Protein AF-A0A7Y4QKA3-F1 (afdb_monomer)

Structure (mmCIF, N/CA/C/O backbone):
data_AF-A0A7Y4QKA3-F1
#
_entry.id   AF-A0A7Y4QKA3-F1
#
loop_
_atom_site.group_PDB
_atom_site.id
_atom_site.type_symbol
_atom_site.label_atom_id
_atom_site.label_alt_id
_atom_site.label_comp_id
_atom_site.label_asym_id
_atom_site.label_entity_id
_atom_site.label_seq_id
_atom_site.pdbx_PDB_ins_code
_atom_site.Cartn_x
_atom_site.Cartn_y
_atom_site.Cartn_z
_atom_site.occupancy
_atom_site.B_iso_or_equiv
_atom_site.auth_seq_id
_atom_site.auth_comp_id
_atom_site.auth_asym_id
_atom_site.auth_atom_id
_atom_site.pdbx_PDB_model_num
ATOM 1 N N . MET A 1 1 ? -19.825 74.086 14.267 1.00 43.44 1 MET A N 1
ATOM 2 C CA . MET A 1 1 ? -21.147 74.578 13.825 1.00 43.44 1 MET A CA 1
ATOM 3 C C . MET A 1 1 ? -21.193 74.427 12.310 1.00 43.44 1 MET A C 1
ATOM 5 O O . MET A 1 1 ? -20.491 75.180 11.673 1.00 43.44 1 MET A O 1
ATOM 9 N N . PHE A 1 2 ? -21.855 73.398 11.765 1.00 39.19 2 PHE A N 1
ATOM 10 C CA . PHE A 1 2 ? -22.399 73.324 10.389 1.00 39.19 2 PHE A CA 1
ATOM 11 C C . PHE A 1 2 ? -23.083 71.954 10.224 1.00 39.19 2 PHE A C 1
ATOM 13 O O . PHE A 1 2 ? -22.455 70.952 9.898 1.00 39.19 2 PHE A O 1
ATOM 20 N N . LYS A 1 3 ? -24.386 71.901 10.534 1.00 41.28 3 LYS A N 1
ATOM 21 C CA . LYS A 1 3 ? -25.275 70.803 10.133 1.00 41.28 3 LYS A CA 1
ATOM 22 C C . LYS A 1 3 ? -25.775 71.138 8.730 1.00 41.28 3 LYS A C 1
ATOM 24 O O . LYS A 1 3 ? -26.587 72.051 8.593 1.00 41.28 3 LYS A O 1
ATOM 29 N N . LEU A 1 4 ? -25.306 70.431 7.702 1.00 45.41 4 LEU A N 1
ATOM 30 C CA . LEU A 1 4 ? -25.959 70.475 6.394 1.00 45.41 4 LEU A CA 1
ATOM 31 C C . LEU A 1 4 ? -27.185 69.557 6.425 1.00 45.41 4 LEU A C 1
ATOM 33 O O . LEU A 1 4 ? -27.084 68.334 6.395 1.00 45.41 4 LEU A O 1
ATOM 37 N N . ASN A 1 5 ? -28.346 70.197 6.524 1.00 49.53 5 ASN A N 1
ATOM 38 C CA . ASN A 1 5 ? -29.665 69.609 6.361 1.00 49.53 5 ASN A CA 1
ATOM 39 C C . ASN A 1 5 ? -29.941 69.472 4.853 1.00 49.53 5 ASN A C 1
ATOM 41 O O . ASN A 1 5 ? -30.344 70.437 4.208 1.00 49.53 5 ASN A O 1
ATOM 45 N N . ILE A 1 6 ? -29.713 68.289 4.279 1.00 50.28 6 ILE A N 1
ATOM 46 C CA . ILE A 1 6 ? -30.193 67.942 2.933 1.00 50.28 6 ILE A CA 1
ATOM 47 C C . ILE A 1 6 ? -31.091 66.714 3.063 1.00 50.28 6 ILE A C 1
ATOM 49 O O . ILE A 1 6 ? -30.698 65.586 2.790 1.00 50.28 6 ILE A O 1
ATOM 53 N N . LEU A 1 7 ? -32.325 66.946 3.499 1.00 52.88 7 LEU A N 1
ATOM 54 C CA . LEU A 1 7 ? -33.438 66.037 3.257 1.00 52.88 7 LEU A CA 1
ATOM 55 C C . LEU A 1 7 ? -34.627 66.884 2.823 1.00 52.88 7 LEU A C 1
ATOM 57 O O . LEU A 1 7 ? -35.404 67.377 3.633 1.00 52.88 7 LEU A O 1
ATOM 61 N N . SER A 1 8 ? -34.745 67.093 1.518 1.00 54.28 8 SER A N 1
ATOM 62 C CA . SER A 1 8 ? -35.955 67.646 0.928 1.00 54.28 8 SER A CA 1
ATOM 63 C C . SER A 1 8 ? -36.065 67.205 -0.526 1.00 54.28 8 SER A C 1
ATOM 65 O O . SER A 1 8 ? -35.255 67.592 -1.362 1.00 54.28 8 SER A O 1
ATOM 67 N N . ARG A 1 9 ? -37.163 66.487 -0.790 1.00 52.47 9 ARG A N 1
ATOM 68 C CA . ARG A 1 9 ? -37.833 66.293 -2.085 1.00 52.47 9 ARG A CA 1
ATOM 69 C C . ARG A 1 9 ? -37.206 65.301 -3.063 1.00 52.47 9 ARG A C 1
ATOM 71 O O . ARG A 1 9 ? -36.418 65.669 -3.921 1.00 52.47 9 ARG A O 1
ATOM 78 N N . CYS A 1 10 ? -37.772 64.094 -3.066 1.00 45.38 10 CYS A N 1
ATOM 79 C CA . CYS A 1 10 ? -38.361 63.511 -4.278 1.00 45.38 10 CYS A CA 1
ATOM 80 C C . CYS A 1 10 ? -39.268 62.319 -3.924 1.00 45.38 10 CYS A C 1
ATOM 82 O O . CYS A 1 10 ? -38.903 61.168 -4.118 1.00 45.38 10 CYS A O 1
ATOM 84 N N . ASN A 1 11 ? -40.488 62.589 -3.446 1.00 50.09 11 ASN A N 1
ATOM 85 C CA . ASN A 1 11 ? -41.573 61.602 -3.496 1.00 50.09 11 ASN A CA 1
ATOM 86 C C . ASN A 1 11 ? -42.270 61.718 -4.862 1.00 50.09 11 ASN A C 1
ATOM 88 O O . ASN A 1 11 ? -43.374 62.245 -4.974 1.00 50.09 11 ASN A O 1
ATOM 92 N N . ARG A 1 12 ? -41.604 61.264 -5.932 1.00 61.56 12 ARG A N 1
ATOM 93 C CA . ARG A 1 12 ? -42.313 60.888 -7.163 1.00 61.56 12 ARG A CA 1
ATOM 94 C C . ARG A 1 12 ? -42.823 59.475 -6.946 1.00 61.56 12 ARG A C 1
ATOM 96 O O . ARG A 1 12 ? -42.036 58.534 -6.923 1.00 61.56 12 ARG A O 1
ATOM 103 N N . VAL A 1 13 ? -44.133 59.347 -6.754 1.00 63.34 13 VAL A N 1
ATOM 104 C CA . VAL A 1 13 ? -44.826 58.059 -6.702 1.00 63.34 13 VAL A CA 1
ATOM 105 C C . VAL A 1 13 ? -44.578 57.361 -8.038 1.00 63.34 13 VAL A C 1
ATOM 107 O O . VAL A 1 13 ? -45.213 57.677 -9.042 1.00 63.34 13 VAL A O 1
ATOM 110 N N . MET A 1 14 ? -43.592 56.463 -8.076 1.00 56.66 14 MET A N 1
ATOM 111 C CA . MET A 1 14 ? -43.359 55.624 -9.243 1.00 56.66 14 MET A CA 1
ATOM 112 C C . MET A 1 14 ? -44.634 54.818 -9.512 1.00 56.66 14 MET A C 1
ATOM 114 O O . MET A 1 14 ? -45.209 54.246 -8.579 1.00 56.66 14 MET A O 1
ATOM 118 N N . PRO A 1 15 ? -45.105 54.758 -10.764 1.00 69.94 15 PRO A N 1
ATOM 119 C CA . PRO A 1 15 ? -46.305 54.009 -11.080 1.00 69.94 15 PRO A CA 1
ATOM 120 C C . PRO A 1 15 ? -46.055 52.522 -10.774 1.00 69.94 15 PRO A C 1
ATOM 122 O O . PRO A 1 15 ? -45.004 51.974 -11.102 1.00 69.94 15 PRO A O 1
ATOM 125 N N . LYS A 1 16 ? -47.011 51.872 -10.093 1.00 72.31 16 LYS A N 1
ATOM 126 C CA . LYS A 1 16 ? -46.839 50.550 -9.447 1.00 72.31 16 LYS A CA 1
ATOM 127 C C . LYS A 1 16 ? -46.308 49.449 -10.380 1.00 72.31 16 LYS A C 1
ATOM 129 O O . LYS A 1 16 ? -45.651 48.523 -9.913 1.00 72.31 16 LYS A O 1
ATOM 134 N N . TRP A 1 17 ? -46.562 49.549 -11.684 1.00 72.75 17 TRP A N 1
ATOM 135 C CA . TRP A 1 17 ? -46.039 48.618 -12.689 1.00 72.75 17 TRP A CA 1
ATOM 136 C C . TRP A 1 17 ? -44.517 48.737 -12.878 1.00 72.75 17 TRP A C 1
ATOM 138 O O . TRP A 1 17 ? -43.845 47.712 -12.943 1.00 72.75 17 TRP A O 1
ATOM 148 N N . LEU A 1 18 ? -43.960 49.954 -12.837 1.00 73.44 18 LEU A N 1
ATOM 149 C CA . LEU A 1 18 ? -42.517 50.204 -12.946 1.00 73.44 18 LEU A CA 1
ATOM 150 C C . LEU A 1 18 ? -41.753 49.690 -11.713 1.00 73.44 18 LEU A C 1
ATOM 152 O O . LEU A 1 18 ? -40.616 49.246 -11.810 1.00 73.44 18 LEU A O 1
ATOM 156 N N . SER A 1 19 ? -42.388 49.712 -10.537 1.00 77.12 19 SER A N 1
ATOM 157 C CA . SER A 1 19 ? -41.814 49.133 -9.314 1.00 77.12 19 SER A CA 1
ATOM 158 C C . SER A 1 19 ? -41.724 47.603 -9.391 1.00 77.12 19 SER A C 1
ATOM 160 O O . SER A 1 19 ? -40.732 47.026 -8.949 1.00 77.12 19 SER A O 1
ATOM 162 N N . ARG A 1 20 ? -42.715 46.943 -10.004 1.00 86.00 20 ARG A N 1
ATOM 163 C CA . ARG A 1 20 ? -42.727 45.481 -10.170 1.00 86.00 20 ARG A CA 1
ATOM 164 C C . ARG A 1 20 ? -41.680 45.000 -11.170 1.00 86.00 20 ARG A C 1
ATOM 166 O O . ARG A 1 20 ? -41.022 43.999 -10.906 1.00 86.00 20 ARG A O 1
ATOM 173 N N . THR A 1 21 ? -41.490 45.714 -12.278 1.00 87.38 21 THR A N 1
ATOM 174 C CA . THR A 1 21 ? -40.469 45.358 -13.277 1.00 87.38 21 THR A CA 1
ATOM 175 C C . THR A 1 21 ? -39.056 45.543 -12.734 1.00 87.38 21 THR A C 1
ATOM 177 O O . THR A 1 21 ? -38.219 44.665 -12.924 1.00 87.38 21 THR A O 1
ATOM 180 N N . VAL A 1 22 ? -38.796 46.633 -12.001 1.00 88.31 22 VAL A N 1
ATOM 181 C CA . VAL A 1 22 ? -37.496 46.872 -11.353 1.00 88.31 22 VAL A CA 1
ATOM 182 C C . VAL A 1 22 ? -37.209 45.814 -10.288 1.00 88.31 22 VAL A C 1
ATOM 184 O O . VAL A 1 22 ? -36.099 45.290 -10.243 1.00 88.31 22 VAL A O 1
ATOM 187 N N . LEU A 1 23 ? -38.205 45.444 -9.475 1.00 90.00 23 LEU A N 1
ATOM 188 C CA . LEU A 1 23 ? -38.048 44.382 -8.480 1.00 90.00 23 LEU A CA 1
ATOM 189 C C . LEU A 1 23 ? -37.750 43.028 -9.139 1.00 90.00 23 LEU A C 1
ATOM 191 O O . LEU A 1 23 ? -36.850 42.322 -8.696 1.00 90.00 23 LEU A O 1
ATOM 195 N N . PHE A 1 24 ? -38.458 42.682 -10.216 1.00 93.81 24 PHE A N 1
ATOM 196 C CA . PHE A 1 24 ? -38.222 41.435 -10.945 1.00 93.81 24 PHE A CA 1
ATOM 197 C C . PHE A 1 24 ? -36.812 41.387 -11.552 1.00 93.81 24 PHE A C 1
ATOM 199 O O . PHE A 1 24 ? -36.103 40.398 -11.384 1.00 93.81 24 PHE A O 1
ATOM 206 N N . LEU A 1 25 ? -36.364 42.474 -12.189 1.00 94.94 25 LEU A N 1
ATOM 207 C CA . LEU A 1 25 ? -34.997 42.601 -12.709 1.00 94.94 25 LEU A CA 1
ATOM 208 C C . LEU A 1 25 ? -33.945 42.486 -11.604 1.00 94.94 25 LEU A C 1
ATOM 210 O O . LEU A 1 25 ? -32.968 41.760 -11.777 1.00 94.94 25 LEU A O 1
ATOM 214 N N . ALA A 1 26 ? -34.159 43.146 -10.463 1.00 93.88 26 ALA A N 1
ATOM 215 C CA . ALA A 1 26 ? -33.253 43.074 -9.323 1.00 93.88 26 ALA A CA 1
ATOM 216 C C . ALA A 1 26 ? -33.155 41.645 -8.771 1.00 93.88 26 ALA A C 1
ATOM 218 O O . ALA A 1 26 ? -32.050 41.149 -8.579 1.00 93.88 26 ALA A O 1
ATOM 219 N N . VAL A 1 27 ? -34.286 40.952 -8.589 1.00 94.56 27 VAL A N 1
ATOM 220 C CA . VAL A 1 27 ? -34.310 39.551 -8.137 1.00 94.56 27 VAL A CA 1
ATOM 221 C C . VAL A 1 27 ? -33.622 38.636 -9.149 1.00 94.56 27 VAL A C 1
ATOM 223 O O . VAL A 1 27 ? -32.825 37.791 -8.759 1.00 94.56 27 VAL A O 1
ATOM 226 N N . THR A 1 28 ? -33.864 38.831 -10.446 1.00 94.62 28 THR A N 1
ATOM 227 C CA . THR A 1 28 ? -33.253 38.007 -11.501 1.00 94.62 28 THR A CA 1
ATOM 228 C C . THR A 1 28 ? -31.737 38.204 -11.545 1.00 94.62 28 THR A C 1
ATOM 230 O O . THR A 1 28 ? -30.992 37.230 -11.596 1.00 94.62 28 THR A O 1
ATOM 233 N N . LEU A 1 29 ? -31.259 39.449 -11.446 1.00 95.19 29 LEU A N 1
ATOM 234 C CA . LEU A 1 29 ? -29.830 39.757 -11.345 1.00 95.19 29 LEU A CA 1
ATOM 235 C C . LEU A 1 29 ? -29.203 39.152 -10.090 1.00 95.19 29 LEU A C 1
ATOM 237 O O . LEU A 1 29 ? -28.107 38.605 -10.165 1.00 95.19 29 LEU A O 1
ATOM 241 N N . LEU A 1 30 ? -29.900 39.210 -8.955 1.00 92.25 30 LEU A N 1
ATOM 242 C CA . LEU A 1 30 ? -29.426 38.650 -7.691 1.00 92.25 30 LEU A CA 1
ATOM 243 C C . LEU A 1 30 ? -29.368 37.117 -7.754 1.00 92.25 30 LEU A C 1
ATOM 245 O O . LEU A 1 30 ? -28.399 36.531 -7.281 1.00 92.25 30 LEU A O 1
ATOM 249 N N . LEU A 1 31 ? -30.330 36.470 -8.419 1.00 90.25 31 LEU A N 1
ATOM 250 C CA . LEU A 1 31 ? -30.320 35.029 -8.682 1.00 90.25 31 LEU A CA 1
ATOM 251 C C . LEU A 1 31 ? -29.210 34.621 -9.656 1.00 90.25 31 LEU A C 1
ATOM 253 O O . LEU A 1 31 ? -28.537 33.629 -9.404 1.00 90.25 31 LEU A O 1
ATOM 257 N N . VAL A 1 32 ? -28.962 35.380 -10.728 1.00 88.50 32 VAL A N 1
ATOM 258 C CA . VAL A 1 32 ? -27.840 35.124 -11.652 1.00 88.50 32 VAL A CA 1
ATOM 259 C C . VAL A 1 32 ? -26.501 35.329 -10.946 1.00 88.50 32 VAL A C 1
ATOM 261 O O . VAL A 1 32 ? -25.581 34.530 -11.117 1.00 88.50 32 VAL A O 1
ATOM 264 N N . PHE A 1 33 ? -26.391 36.366 -10.116 1.00 86.19 33 PHE A N 1
ATOM 265 C CA . PHE A 1 33 ? -25.207 36.620 -9.305 1.00 86.19 33 PHE A CA 1
ATOM 266 C C . PHE A 1 33 ? -24.980 35.489 -8.294 1.00 86.19 33 PHE A C 1
ATOM 268 O O . PHE A 1 33 ? -23.876 34.954 -8.224 1.00 86.19 33 PHE A O 1
ATOM 275 N N . ALA A 1 34 ? -26.025 35.046 -7.588 1.00 83.12 34 ALA A N 1
ATOM 276 C CA . ALA A 1 34 ? -25.963 33.899 -6.688 1.00 83.12 34 ALA A CA 1
ATOM 277 C C . ALA A 1 34 ? -25.620 32.601 -7.439 1.00 83.12 34 ALA A C 1
ATOM 279 O O . ALA A 1 34 ? -24.740 31.864 -7.015 1.00 83.12 34 ALA A O 1
ATOM 280 N N . TYR A 1 35 ? -26.216 32.343 -8.601 1.00 82.25 35 TYR A N 1
ATOM 281 C CA . TYR A 1 35 ? -25.885 31.189 -9.442 1.00 82.25 35 TYR A CA 1
ATOM 282 C C . TYR A 1 35 ? -24.415 31.205 -9.890 1.00 82.25 35 TYR A C 1
ATOM 284 O O . TYR A 1 35 ? -23.757 30.171 -9.901 1.00 82.25 35 TYR A O 1
ATOM 292 N N . ARG A 1 36 ? -23.870 32.378 -10.233 1.00 80.19 36 ARG A N 1
ATOM 293 C CA . ARG A 1 36 ? -22.482 32.537 -10.698 1.00 80.19 36 ARG A CA 1
ATOM 294 C C . ARG A 1 36 ? -21.449 32.426 -9.570 1.00 80.19 36 ARG A C 1
ATOM 296 O O . ARG A 1 36 ? -20.347 31.956 -9.840 1.00 80.19 36 ARG A O 1
ATOM 303 N N . TRP A 1 37 ? -21.778 32.897 -8.364 1.00 73.94 37 TRP A N 1
ATOM 304 C CA . TRP A 1 37 ? -20.822 33.065 -7.259 1.00 73.94 37 TRP A CA 1
ATOM 305 C C . TRP A 1 37 ? -21.038 32.127 -6.068 1.00 73.94 37 TRP A C 1
ATOM 307 O O . TRP A 1 37 ? -20.080 31.828 -5.362 1.00 73.94 37 TRP A O 1
ATOM 317 N N . VAL A 1 38 ? -22.271 31.677 -5.822 1.00 69.62 38 VAL A N 1
ATOM 318 C CA . VAL A 1 38 ? -22.624 30.800 -4.691 1.00 69.62 38 VAL A CA 1
ATOM 319 C C . VAL A 1 38 ? -22.605 29.336 -5.101 1.00 69.62 38 VAL A C 1
ATOM 321 O O . VAL A 1 38 ? -22.204 28.507 -4.287 1.00 69.62 38 VAL A O 1
ATOM 324 N N . LEU A 1 39 ? -22.984 28.993 -6.341 1.00 59.62 39 LEU A N 1
ATOM 325 C CA . LEU A 1 39 ? -22.765 27.630 -6.816 1.00 59.62 39 LEU A CA 1
ATOM 326 C C . LEU A 1 39 ? -21.268 27.441 -7.056 1.00 59.62 39 LEU A C 1
ATOM 328 O O . LEU A 1 39 ? -20.705 28.098 -7.939 1.00 59.62 39 LEU A O 1
ATOM 332 N N . PRO A 1 40 ? -20.609 26.540 -6.310 1.00 55.59 40 PRO A N 1
ATOM 333 C CA . PRO A 1 40 ? -19.237 26.199 -6.582 1.00 55.59 40 PRO A CA 1
ATOM 334 C C . PRO A 1 40 ? -19.220 25.413 -7.894 1.00 55.59 40 PRO A C 1
ATOM 336 O O . PRO A 1 40 ? -19.314 24.189 -7.916 1.00 55.59 40 PRO A O 1
ATOM 339 N N . LEU A 1 41 ? -19.077 26.114 -9.017 1.00 56.09 41 LEU A N 1
ATOM 340 C CA . LEU A 1 41 ? -18.609 25.517 -10.261 1.00 56.09 41 LEU A CA 1
ATOM 341 C C . LEU A 1 41 ? -17.107 25.243 -10.102 1.00 56.09 41 LEU A C 1
ATOM 343 O O . LEU A 1 41 ? -16.292 25.772 -10.856 1.00 56.09 41 LEU A O 1
ATOM 347 N N . TYR A 1 42 ? -16.724 24.436 -9.106 1.00 54.62 42 TYR A N 1
ATOM 348 C CA . TYR A 1 42 ? -15.411 23.803 -9.064 1.00 54.62 42 TYR A CA 1
ATOM 349 C C . TYR A 1 42 ? -15.372 22.802 -10.217 1.00 54.62 42 TYR A C 1
ATOM 351 O O . TYR A 1 42 ? -15.503 21.595 -10.036 1.00 54.62 42 TYR A O 1
ATOM 359 N N . ARG A 1 43 ? -15.224 23.305 -11.445 1.00 56.81 43 ARG A N 1
ATOM 360 C CA . ARG A 1 43 ? -14.719 22.483 -12.532 1.00 56.81 43 ARG A CA 1
ATOM 361 C C . ARG A 1 43 ? -13.263 22.243 -12.192 1.00 56.81 43 ARG A C 1
ATOM 363 O O . ARG A 1 43 ? -12.415 23.103 -12.421 1.00 56.81 43 ARG A O 1
ATOM 370 N N . VAL A 1 44 ? -13.007 21.097 -11.575 1.00 59.66 44 VAL A N 1
ATOM 371 C CA . VAL A 1 44 ? -11.671 20.527 -11.486 1.00 59.66 44 VAL A CA 1
ATOM 372 C C . VAL A 1 44 ? -11.163 20.475 -12.925 1.00 59.66 44 VAL A C 1
ATOM 374 O O . VAL A 1 44 ? -11.749 19.810 -13.778 1.00 59.66 44 VAL A O 1
ATOM 377 N N . GLY A 1 45 ? -10.188 21.325 -13.244 1.00 62.72 45 GLY A N 1
ATOM 378 C CA . GLY A 1 45 ? -9.654 21.411 -14.593 1.00 62.72 45 GLY A CA 1
ATOM 379 C C . GLY A 1 45 ? -8.922 20.115 -14.893 1.00 62.72 45 GLY A C 1
ATOM 380 O O . GLY A 1 45 ? -7.768 19.984 -14.488 1.00 62.72 45 GLY A O 1
ATOM 381 N N . VAL A 1 46 ? -9.595 19.190 -15.580 1.00 65.88 46 VAL A N 1
ATOM 382 C CA . VAL A 1 46 ? -9.008 17.927 -16.028 1.00 65.88 46 VAL A CA 1
ATOM 383 C C . VAL A 1 46 ? -7.936 18.273 -17.053 1.00 65.88 46 VAL A C 1
ATOM 385 O O . VAL A 1 46 ? -8.223 18.654 -18.186 1.00 65.88 46 VAL A O 1
ATOM 388 N N . ARG A 1 47 ? -6.680 18.229 -16.616 1.00 82.00 47 ARG A N 1
ATOM 389 C CA . ARG A 1 47 ? -5.509 18.348 -17.485 1.00 82.00 47 ARG A CA 1
ATOM 390 C C . ARG A 1 47 ? -4.913 16.960 -17.598 1.00 82.00 47 ARG A C 1
ATOM 392 O O . ARG A 1 47 ? -4.576 16.378 -16.573 1.00 82.00 47 ARG A O 1
ATO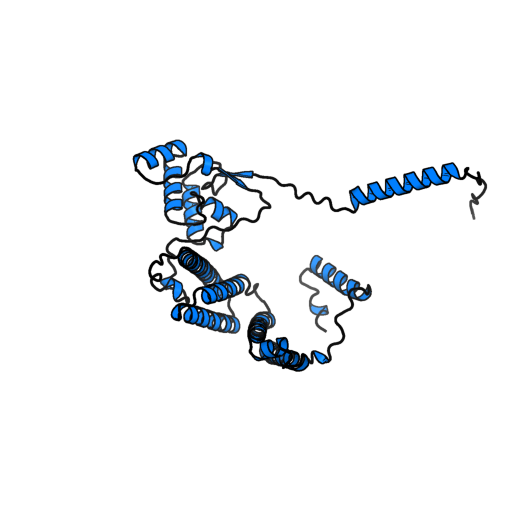M 399 N N . SER A 1 48 ? -4.791 16.438 -18.807 1.00 85.69 48 SER A N 1
ATOM 400 C CA . SER A 1 48 ? -4.041 15.217 -19.089 1.00 85.69 48 SER A CA 1
ATOM 401 C C . SER A 1 48 ? -2.639 15.586 -19.560 1.00 85.69 48 SER A C 1
ATOM 403 O O . SER A 1 48 ? -2.464 16.534 -20.327 1.00 85.69 48 SER A O 1
ATOM 405 N N . GLN A 1 49 ? -1.641 14.843 -19.108 1.00 89.62 49 GLN A N 1
ATOM 406 C CA . GLN A 1 49 ? -0.268 14.943 -19.587 1.00 89.62 49 GLN A CA 1
ATOM 407 C C . GLN A 1 49 ? 0.096 13.625 -20.255 1.00 89.62 49 GLN A C 1
ATOM 409 O O . GLN A 1 49 ? -0.221 12.565 -19.722 1.00 89.62 49 GLN A O 1
ATOM 414 N N . LEU A 1 50 ? 0.723 13.700 -21.429 1.00 92.31 50 LEU A N 1
ATOM 415 C CA . LEU A 1 50 ? 1.330 12.529 -22.047 1.00 92.31 50 LEU A CA 1
ATOM 416 C C . LEU A 1 50 ? 2.622 12.227 -21.287 1.00 92.31 50 LEU A C 1
ATOM 418 O O . LEU A 1 50 ? 3.517 13.072 -21.253 1.00 92.31 50 LEU A O 1
ATOM 422 N N . ILE A 1 51 ? 2.690 11.057 -20.667 1.00 93.12 51 ILE A N 1
ATOM 423 C CA . ILE A 1 51 ? 3.891 10.523 -20.033 1.00 93.12 51 ILE A CA 1
ATOM 424 C C . ILE A 1 51 ? 4.460 9.402 -20.895 1.00 93.12 51 ILE A C 1
ATOM 426 O O . ILE A 1 51 ? 3.717 8.702 -21.583 1.00 93.12 51 ILE A O 1
ATOM 430 N N . MET A 1 52 ? 5.773 9.251 -20.836 1.00 95.44 52 MET A N 1
ATOM 431 C CA . MET A 1 52 ? 6.516 8.145 -21.421 1.00 95.44 52 MET A CA 1
ATOM 432 C C . MET A 1 52 ? 6.831 7.171 -20.282 1.00 95.44 52 MET A C 1
ATOM 434 O O . MET A 1 52 ? 7.372 7.578 -19.251 1.00 95.44 52 MET A O 1
ATOM 438 N N . LEU A 1 53 ? 6.381 5.924 -20.406 1.00 96.69 53 LEU A N 1
ATOM 439 C CA . LEU A 1 53 ? 6.670 4.873 -19.433 1.00 96.69 53 LEU A CA 1
ATOM 440 C C . LEU A 1 53 ? 8.158 4.520 -19.534 1.00 96.69 53 LEU A C 1
ATOM 442 O O . LEU A 1 53 ? 8.734 4.592 -20.615 1.00 96.69 53 LEU A O 1
ATOM 446 N N . GLY A 1 54 ? 8.805 4.212 -18.415 1.00 95.69 54 GLY A N 1
ATOM 447 C CA . GLY A 1 54 ? 10.248 3.966 -18.336 1.00 95.69 54 GLY A CA 1
ATOM 448 C C . GLY A 1 54 ? 11.132 5.216 -18.372 1.00 95.69 54 GLY A C 1
ATOM 449 O O . GLY A 1 54 ? 12.302 5.103 -18.038 1.00 95.69 54 GLY A O 1
ATOM 450 N N . ASP A 1 55 ? 10.591 6.390 -18.717 1.00 96.62 55 ASP A N 1
ATOM 451 C CA . ASP A 1 55 ? 11.284 7.685 -18.625 1.00 96.62 55 ASP A CA 1
ATOM 452 C C . ASP A 1 55 ? 11.054 8.280 -17.224 1.00 96.62 55 ASP A C 1
ATOM 454 O O . ASP A 1 55 ? 10.035 8.931 -16.928 1.00 96.62 55 ASP A O 1
ATOM 458 N N . PHE A 1 56 ? 11.980 8.008 -16.308 1.00 95.50 56 PHE A N 1
ATOM 459 C CA . PHE A 1 56 ? 11.860 8.394 -14.904 1.00 95.50 56 PHE A CA 1
ATOM 460 C C . PHE A 1 56 ? 12.299 9.841 -14.669 1.00 95.50 56 PHE A C 1
ATOM 462 O O . PHE A 1 56 ? 11.707 10.521 -13.822 1.00 95.50 56 PHE A O 1
ATOM 469 N N . ASN A 1 57 ? 13.284 10.340 -15.422 1.00 94.69 57 ASN A N 1
ATOM 470 C CA . ASN A 1 57 ? 13.808 11.705 -15.285 1.00 94.69 57 ASN A CA 1
ATOM 471 C C . ASN A 1 57 ? 13.011 12.754 -16.106 1.00 94.69 57 ASN A C 1
ATOM 473 O O . ASN A 1 57 ? 13.177 13.956 -15.892 1.00 94.69 57 ASN A O 1
ATOM 477 N N . SER A 1 58 ? 12.066 12.308 -16.942 1.00 93.31 58 SER A N 1
ATOM 478 C CA . SER A 1 58 ? 11.214 13.108 -17.834 1.00 93.31 58 SER A CA 1
ATOM 479 C C . SER A 1 58 ? 11.975 13.865 -18.931 1.00 93.31 58 SER A C 1
ATOM 481 O O . SER A 1 58 ? 11.551 14.956 -19.339 1.00 93.31 58 SER A O 1
ATOM 483 N N . ASP A 1 59 ? 13.094 13.314 -19.405 1.00 95.94 59 ASP A N 1
ATOM 484 C CA . ASP A 1 59 ? 13.913 13.888 -20.479 1.00 95.94 59 ASP A CA 1
ATOM 485 C C . ASP A 1 59 ? 13.500 13.435 -21.894 1.00 95.94 59 ASP A C 1
ATOM 487 O O . ASP A 1 59 ? 14.022 13.956 -22.890 1.00 95.94 59 ASP A O 1
ATOM 491 N N . LYS A 1 60 ? 12.476 12.570 -21.981 1.00 94.62 60 LYS A N 1
ATOM 492 C CA . LYS A 1 60 ? 11.895 12.000 -23.207 1.00 94.62 60 LYS A CA 1
ATOM 493 C C . LYS A 1 60 ? 12.826 11.038 -23.934 1.00 94.62 60 LYS A C 1
ATOM 495 O O . LYS A 1 60 ? 12.767 10.940 -25.166 1.00 94.62 60 LYS A O 1
ATOM 500 N N . ARG A 1 61 ? 13.705 10.364 -23.205 1.00 95.75 61 ARG A N 1
ATOM 501 C CA . ARG A 1 61 ? 14.591 9.321 -23.713 1.00 95.75 61 ARG A CA 1
ATOM 502 C C . ARG A 1 61 ? 14.505 8.117 -22.783 1.00 95.75 61 ARG A C 1
ATOM 504 O O . ARG A 1 61 ? 13.961 8.206 -21.693 1.00 95.75 61 ARG A O 1
ATOM 511 N N . TRP A 1 62 ? 14.973 6.980 -23.282 1.00 97.44 62 TRP A N 1
ATOM 512 C CA . TRP A 1 62 ? 15.291 5.832 -22.445 1.00 97.44 62 TRP A CA 1
ATOM 513 C C . TRP A 1 62 ? 16.797 5.694 -22.450 1.00 97.44 62 TRP A C 1
ATOM 515 O O . TRP A 1 62 ? 17.386 5.418 -23.498 1.00 97.44 62 TRP A O 1
ATOM 525 N N . ASP A 1 63 ? 17.425 5.922 -21.305 1.00 96.81 63 ASP A N 1
ATOM 526 C CA . ASP A 1 63 ? 18.875 5.860 -21.212 1.00 96.81 63 ASP A CA 1
ATOM 527 C C . ASP A 1 63 ? 19.385 5.182 -19.930 1.00 96.81 63 ASP A C 1
ATOM 529 O O . ASP A 1 63 ? 18.657 4.569 -19.144 1.00 96.81 63 ASP A O 1
ATOM 533 N N . GLN A 1 64 ? 20.703 5.235 -19.736 1.00 97.00 64 GLN A N 1
ATOM 534 C CA . GLN A 1 64 ? 21.340 4.640 -18.568 1.00 97.00 64 GLN A CA 1
ATOM 535 C C . GLN A 1 64 ? 20.838 5.254 -17.250 1.00 97.00 64 GLN A C 1
ATOM 537 O O . GLN A 1 64 ? 20.831 4.564 -16.230 1.00 97.00 64 GLN A O 1
ATOM 542 N N . GLN A 1 65 ? 20.441 6.528 -17.240 1.00 97.12 65 GLN A N 1
ATOM 543 C CA . GLN A 1 65 ? 19.916 7.181 -16.048 1.00 97.12 65 GLN A CA 1
ATOM 544 C C . GLN A 1 65 ? 18.572 6.571 -15.643 1.00 97.12 65 GLN A C 1
ATOM 546 O O . GLN A 1 65 ? 18.370 6.307 -14.456 1.00 97.12 65 GLN A O 1
ATOM 551 N N . ASP A 1 66 ? 17.696 6.274 -16.602 1.00 97.38 66 ASP A N 1
ATOM 552 C CA . ASP A 1 66 ? 16.421 5.600 -16.337 1.00 97.38 66 ASP A CA 1
ATOM 553 C C . ASP A 1 66 ? 16.613 4.201 -15.763 1.00 97.38 66 ASP A C 1
ATOM 555 O O . ASP A 1 66 ? 15.959 3.835 -14.786 1.00 97.38 66 ASP A O 1
ATOM 559 N N . ARG A 1 67 ? 17.576 3.441 -16.297 1.00 96.81 67 ARG A N 1
ATOM 560 C CA . ARG A 1 67 ? 17.958 2.129 -15.755 1.00 96.81 67 ARG A CA 1
ATOM 561 C C . ARG A 1 67 ? 18.354 2.218 -14.279 1.00 96.81 67 ARG A C 1
ATOM 563 O O . ARG A 1 67 ? 17.921 1.402 -13.465 1.00 96.81 67 ARG A O 1
ATOM 570 N N . GLU A 1 68 ? 19.182 3.194 -13.910 1.00 96.69 68 GLU A N 1
ATOM 571 C CA . GLU A 1 68 ? 19.602 3.367 -12.514 1.00 96.69 68 GLU A CA 1
ATOM 572 C C . GLU A 1 68 ? 18.452 3.852 -11.616 1.00 96.69 68 GLU A C 1
ATOM 574 O O . GLU A 1 68 ? 18.335 3.411 -10.468 1.00 96.69 68 GLU A O 1
ATOM 579 N N . LEU A 1 69 ? 17.555 4.698 -12.134 1.00 96.50 69 LEU A N 1
ATOM 580 C CA . LEU A 1 69 ? 16.348 5.120 -11.421 1.00 96.50 69 LEU A CA 1
ATOM 581 C C . LEU A 1 69 ? 15.371 3.957 -11.202 1.00 96.50 69 LEU A C 1
ATOM 583 O O . LEU A 1 69 ? 14.837 3.835 -10.097 1.00 96.50 69 LEU A O 1
ATOM 587 N N . MET A 1 70 ? 15.203 3.072 -12.187 1.00 95.69 70 MET A N 1
ATOM 588 C CA . MET A 1 70 ? 14.419 1.840 -12.065 1.00 95.69 70 MET A CA 1
ATOM 589 C C . MET A 1 70 ? 15.006 0.927 -10.989 1.00 95.69 70 MET A C 1
ATOM 591 O O . MET A 1 70 ? 14.295 0.535 -10.070 1.00 95.69 70 MET A O 1
ATOM 595 N N . LYS A 1 71 ? 16.318 0.658 -11.006 1.00 94.25 71 LYS A N 1
ATOM 596 C CA . LYS A 1 71 ? 16.975 -0.133 -9.946 1.00 94.25 71 LYS A CA 1
ATOM 597 C C . LYS A 1 71 ? 16.751 0.464 -8.556 1.00 94.25 71 LYS A C 1
ATOM 599 O O . LYS A 1 71 ? 16.430 -0.261 -7.615 1.00 94.25 71 LYS A O 1
ATOM 604 N N . ALA A 1 72 ? 16.894 1.784 -8.420 1.00 93.50 72 ALA A N 1
ATOM 605 C CA . ALA A 1 72 ? 16.658 2.474 -7.156 1.00 93.50 72 ALA A CA 1
ATOM 606 C C . ALA A 1 72 ? 15.186 2.399 -6.711 1.00 93.50 72 ALA A C 1
ATOM 608 O O . ALA A 1 72 ? 14.918 2.301 -5.513 1.00 93.50 72 ALA A O 1
ATOM 609 N N . LEU A 1 73 ? 14.240 2.443 -7.656 1.00 94.25 73 LEU A N 1
ATOM 610 C CA . LEU A 1 73 ? 12.816 2.248 -7.396 1.00 94.25 73 LEU A CA 1
ATOM 611 C C . LEU A 1 73 ? 12.538 0.816 -6.937 1.00 94.25 73 LEU A C 1
ATOM 613 O O . LEU A 1 73 ? 11.933 0.646 -5.888 1.00 94.25 73 LEU A O 1
ATOM 617 N N . LEU A 1 74 ? 13.019 -0.201 -7.653 1.00 92.25 74 LEU A N 1
ATOM 618 C CA . LEU A 1 74 ? 12.789 -1.612 -7.318 1.00 92.25 74 LEU A CA 1
ATOM 619 C C . LEU A 1 74 ? 13.413 -2.019 -5.975 1.00 92.25 74 LEU A C 1
ATOM 621 O O . LEU A 1 74 ? 12.900 -2.912 -5.309 1.00 92.25 74 LEU A O 1
ATOM 625 N N . ALA A 1 75 ? 14.487 -1.349 -5.548 1.00 90.38 75 ALA A N 1
ATOM 626 C CA . ALA A 1 75 ? 15.069 -1.553 -4.223 1.00 90.38 75 ALA A CA 1
ATOM 627 C C . ALA A 1 75 ? 14.173 -1.030 -3.083 1.00 90.38 75 ALA A C 1
ATOM 629 O O . ALA A 1 75 ? 14.232 -1.558 -1.977 1.00 90.38 75 ALA A O 1
ATOM 630 N N . ASN A 1 76 ? 13.369 0.012 -3.332 1.00 90.19 76 ASN A N 1
ATOM 631 C CA . ASN A 1 76 ? 12.484 0.639 -2.342 1.00 90.19 76 ASN A CA 1
ATOM 632 C C . ASN A 1 76 ? 11.170 1.127 -2.994 1.00 90.19 76 ASN A C 1
ATOM 634 O O . ASN A 1 76 ? 10.907 2.339 -3.030 1.00 90.19 76 ASN A O 1
ATOM 638 N N . PRO A 1 77 ? 10.319 0.218 -3.507 1.00 91.25 77 PRO A N 1
ATOM 639 C CA . PRO A 1 77 ? 9.197 0.580 -4.380 1.00 91.25 77 PRO A CA 1
ATOM 640 C C . PRO A 1 77 ? 8.175 1.478 -3.676 1.00 91.25 77 PRO A C 1
ATOM 642 O O . PRO A 1 77 ? 7.636 2.413 -4.272 1.00 91.25 77 PRO A O 1
ATOM 645 N N . PHE A 1 78 ? 7.962 1.275 -2.376 1.00 92.25 78 PHE A N 1
ATOM 646 C CA . PHE A 1 78 ? 6.967 2.014 -1.597 1.00 92.25 78 PHE A CA 1
ATOM 647 C C . PHE A 1 78 ? 7.431 3.397 -1.115 1.00 92.25 78 PHE A C 1
ATOM 649 O O . PHE A 1 78 ? 6.600 4.195 -0.693 1.00 92.25 78 PHE A O 1
ATOM 656 N N . GLN A 1 79 ? 8.721 3.737 -1.242 1.00 88.44 79 GLN A N 1
ATOM 657 C CA . GLN A 1 79 ? 9.208 5.098 -0.960 1.00 88.44 79 GLN A CA 1
ATOM 658 C C . GLN A 1 79 ? 8.969 6.070 -2.125 1.00 88.44 79 GLN A C 1
ATOM 660 O O . GLN A 1 79 ? 8.980 7.288 -1.938 1.00 88.44 79 GLN A O 1
ATOM 665 N N . ARG A 1 80 ? 8.771 5.546 -3.340 1.00 90.25 80 ARG A N 1
ATOM 666 C CA . ARG A 1 80 ? 8.469 6.336 -4.540 1.00 90.25 80 ARG A CA 1
ATOM 667 C C . ARG A 1 80 ? 6.971 6.568 -4.681 1.00 90.25 80 ARG A C 1
ATOM 669 O O . ARG A 1 80 ? 6.162 5.857 -4.085 1.00 90.25 80 ARG A O 1
ATOM 676 N N . SER A 1 81 ? 6.581 7.575 -5.462 1.00 90.50 81 SER A N 1
ATOM 677 C CA . SER A 1 81 ? 5.162 7.862 -5.673 1.00 90.50 81 SER A CA 1
ATOM 678 C C . SER A 1 81 ? 4.495 6.754 -6.498 1.00 90.50 81 SER A C 1
ATOM 680 O O . SER A 1 81 ? 5.148 6.088 -7.299 1.00 90.50 81 SER A O 1
ATOM 682 N N . ALA A 1 82 ? 3.176 6.579 -6.365 1.00 91.38 82 ALA A N 1
ATOM 683 C CA . ALA A 1 82 ? 2.435 5.620 -7.195 1.00 91.38 82 ALA A CA 1
ATOM 684 C C . ALA A 1 82 ? 2.584 5.908 -8.702 1.00 91.38 82 ALA A C 1
ATOM 686 O O . ALA A 1 82 ? 2.543 4.990 -9.511 1.00 91.38 82 ALA A O 1
ATOM 687 N N . LYS A 1 83 ? 2.812 7.174 -9.080 1.00 90.56 83 LYS A N 1
ATOM 688 C CA . LYS A 1 83 ? 3.068 7.577 -10.469 1.00 90.56 83 LYS A CA 1
ATOM 689 C C . LYS A 1 83 ? 4.444 7.147 -10.966 1.00 90.56 83 LYS A C 1
ATOM 691 O O . LYS A 1 83 ? 4.565 6.809 -12.135 1.00 90.56 83 LYS A O 1
ATOM 696 N N . ASP A 1 84 ? 5.454 7.144 -10.100 1.00 92.88 84 ASP A N 1
ATOM 697 C CA . ASP A 1 84 ? 6.777 6.626 -10.460 1.00 92.88 84 ASP A CA 1
ATOM 698 C C . ASP A 1 84 ? 6.706 5.111 -10.663 1.00 92.88 84 ASP A C 1
ATOM 700 O O . ASP A 1 84 ? 7.253 4.598 -11.630 1.00 92.88 84 ASP A O 1
ATOM 704 N N . CYS A 1 85 ? 5.961 4.399 -9.812 1.00 94.88 85 CYS A N 1
ATOM 705 C CA . CYS A 1 85 ? 5.709 2.971 -10.012 1.00 94.88 85 CYS A CA 1
ATOM 706 C C . CYS A 1 85 ? 4.860 2.690 -11.253 1.00 94.88 85 CYS A C 1
ATOM 708 O O . CYS A 1 85 ? 5.132 1.728 -11.949 1.00 94.88 85 CYS A O 1
ATOM 710 N N . LEU A 1 86 ? 3.895 3.549 -11.593 1.00 94.19 86 LEU A N 1
ATOM 711 C CA . LEU A 1 86 ? 3.154 3.427 -12.851 1.00 94.19 86 LEU A CA 1
ATOM 712 C C . LEU A 1 86 ? 4.075 3.531 -14.074 1.00 94.19 86 LEU A C 1
ATOM 714 O O . LEU A 1 86 ? 3.850 2.848 -15.060 1.00 94.19 86 LEU A O 1
ATOM 718 N N . LYS A 1 87 ? 5.103 4.387 -14.029 1.00 95.38 87 LYS A N 1
ATOM 719 C CA . LYS A 1 87 ? 6.095 4.468 -15.112 1.00 95.38 87 LYS A CA 1
ATOM 720 C C . LYS A 1 87 ? 6.944 3.201 -15.225 1.00 95.38 87 LYS A C 1
ATOM 722 O O . LYS A 1 87 ? 7.501 2.973 -16.290 1.00 95.38 87 LYS A O 1
ATOM 727 N N . ALA A 1 88 ? 7.077 2.441 -14.142 1.00 96.38 88 ALA A N 1
ATOM 728 C CA . ALA A 1 88 ? 7.863 1.217 -14.101 1.00 96.38 88 ALA A CA 1
ATOM 729 C C . ALA A 1 88 ? 7.107 -0.009 -14.641 1.00 96.38 88 ALA A C 1
ATOM 731 O O . ALA A 1 88 ? 7.772 -0.939 -15.065 1.00 96.38 88 ALA A O 1
ATOM 732 N N . ASP A 1 89 ? 5.771 0.015 -14.651 1.00 96.50 89 ASP A N 1
ATOM 733 C CA . ASP A 1 89 ? 4.889 -1.016 -15.226 1.00 96.50 89 ASP A CA 1
ATOM 734 C C . ASP A 1 89 ? 4.756 -0.783 -16.744 1.00 96.50 89 ASP A C 1
ATOM 736 O O . ASP A 1 89 ? 3.883 -0.050 -17.226 1.00 96.50 89 ASP A O 1
ATOM 740 N N . LEU A 1 90 ? 5.727 -1.305 -17.496 1.00 96.69 90 LEU A N 1
ATOM 741 C CA . LEU A 1 90 ? 5.931 -1.018 -18.917 1.00 96.69 90 LEU A CA 1
ATOM 742 C C . LEU A 1 90 ? 4.988 -1.812 -19.816 1.00 96.69 90 LEU A C 1
ATOM 744 O O . LEU A 1 90 ? 4.611 -1.313 -20.880 1.00 96.69 90 LEU A O 1
ATOM 748 N N . ASN A 1 91 ? 4.599 -3.019 -19.402 1.00 95.44 91 ASN A N 1
ATOM 749 C CA . ASN A 1 91 ? 3.603 -3.822 -20.111 1.00 95.44 91 ASN A CA 1
ATOM 750 C C . ASN A 1 91 ? 2.156 -3.501 -19.666 1.00 95.44 91 ASN A C 1
ATOM 752 O O . ASN A 1 91 ? 1.210 -3.928 -20.330 1.00 95.44 91 ASN A O 1
ATOM 756 N N . SER A 1 92 ? 1.976 -2.674 -18.625 1.00 93.69 92 SER A N 1
ATOM 757 C CA . SER A 1 92 ? 0.678 -2.233 -18.098 1.00 93.69 92 SER A CA 1
ATOM 758 C C . SER A 1 92 ? -0.215 -3.379 -17.616 1.00 93.69 92 SER A C 1
ATOM 760 O O . SER A 1 92 ? -1.445 -3.295 -17.723 1.00 93.69 92 SER A O 1
ATOM 762 N N . ASP A 1 93 ? 0.382 -4.443 -17.082 1.00 93.56 93 ASP A N 1
ATOM 763 C CA . ASP A 1 93 ? -0.345 -5.588 -16.529 1.00 93.56 93 ASP A CA 1
ATOM 764 C C . ASP A 1 93 ? -0.720 -5.409 -15.043 1.00 93.56 93 ASP A C 1
ATOM 766 O O . ASP A 1 93 ? -1.436 -6.235 -14.463 1.00 93.56 93 ASP A O 1
ATOM 770 N N . GLY A 1 94 ? -0.302 -4.288 -14.442 1.00 93.69 94 GLY A N 1
ATOM 771 C CA . GLY A 1 94 ? -0.559 -3.953 -13.049 1.00 93.69 94 GLY A CA 1
ATOM 772 C C . GLY A 1 94 ? 0.423 -4.592 -12.070 1.00 93.69 94 GLY A C 1
ATOM 773 O O . GLY A 1 94 ? 0.151 -4.572 -10.864 1.00 93.69 94 GLY A O 1
ATOM 774 N N . ARG A 1 95 ? 1.545 -5.137 -12.544 1.00 94.69 95 ARG A N 1
ATOM 775 C CA . ARG A 1 95 ? 2.614 -5.739 -11.742 1.00 94.69 95 ARG A CA 1
ATOM 776 C C . ARG A 1 95 ? 3.923 -4.993 -11.998 1.00 94.69 95 ARG A C 1
ATOM 778 O O . ARG A 1 95 ? 4.082 -4.299 -12.986 1.00 94.69 95 ARG A O 1
ATOM 785 N N . LEU A 1 96 ? 4.835 -5.069 -11.032 1.00 94.88 96 LEU A N 1
ATOM 786 C CA . LEU A 1 96 ? 6.242 -4.722 -11.209 1.00 94.88 96 LEU A CA 1
ATOM 787 C C . LEU A 1 96 ? 7.044 -6.002 -11.083 1.00 94.88 96 LEU A C 1
ATOM 789 O O . LEU A 1 96 ? 7.258 -6.495 -9.964 1.00 94.88 96 LEU A O 1
ATOM 793 N N . ASP A 1 97 ? 7.463 -6.539 -12.220 1.00 94.06 97 ASP A N 1
ATOM 794 C CA . ASP A 1 97 ? 8.171 -7.805 -12.285 1.00 94.06 97 ASP A CA 1
ATOM 795 C C . ASP A 1 97 ? 9.426 -7.760 -13.178 1.00 94.06 97 ASP A C 1
ATOM 797 O O . ASP A 1 97 ? 10.032 -6.710 -13.413 1.00 94.06 97 ASP A O 1
ATOM 801 N N . ALA A 1 98 ? 9.935 -8.939 -13.537 1.00 93.62 98 ALA A N 1
ATOM 802 C CA . ALA A 1 98 ? 11.163 -9.056 -14.312 1.00 93.62 98 ALA A CA 1
ATOM 803 C C . ALA A 1 98 ? 10.958 -8.703 -15.794 1.00 93.62 98 ALA A C 1
ATOM 805 O O . ALA A 1 98 ? 11.933 -8.347 -16.460 1.00 93.62 98 ALA A O 1
ATOM 806 N N . GLU A 1 99 ? 9.727 -8.800 -16.302 1.00 95.25 99 GLU A N 1
ATOM 807 C CA . GLU A 1 99 ? 9.379 -8.443 -17.674 1.00 95.25 99 GLU A CA 1
ATOM 808 C C . GLU A 1 99 ? 9.529 -6.935 -17.876 1.00 95.25 99 GLU A C 1
ATOM 810 O O . GLU A 1 99 ? 10.202 -6.516 -18.816 1.00 95.25 99 GLU A O 1
ATOM 815 N N . ASP A 1 100 ? 9.048 -6.125 -16.930 1.00 96.75 100 ASP A N 1
ATOM 816 C CA . ASP A 1 100 ? 9.235 -4.671 -16.948 1.00 96.75 100 ASP A CA 1
ATOM 817 C C . ASP A 1 100 ? 10.711 -4.282 -17.012 1.00 96.75 100 ASP A C 1
ATOM 819 O O . ASP A 1 100 ? 11.142 -3.495 -17.858 1.00 96.75 100 ASP A O 1
ATOM 823 N N . ALA A 1 101 ? 11.530 -4.874 -16.140 1.00 94.88 101 ALA A N 1
ATOM 824 C CA . ALA A 1 101 ? 12.963 -4.624 -16.153 1.00 94.88 101 ALA A CA 1
ATOM 825 C C . ALA A 1 101 ? 13.571 -4.995 -17.518 1.00 94.88 101 ALA A C 1
ATOM 827 O O . ALA A 1 101 ? 14.339 -4.214 -18.076 1.00 94.88 101 ALA A O 1
ATOM 828 N N . ALA A 1 102 ? 13.194 -6.141 -18.092 1.00 95.19 102 ALA A N 1
ATOM 829 C CA . ALA A 1 102 ? 13.686 -6.580 -19.395 1.00 95.19 102 ALA A CA 1
ATOM 830 C C . ALA A 1 102 ? 13.238 -5.670 -20.554 1.00 95.19 102 ALA A C 1
ATOM 832 O O . ALA A 1 102 ? 14.026 -5.433 -21.473 1.00 95.19 102 ALA A O 1
ATOM 833 N N . ILE A 1 103 ? 12.012 -5.139 -20.521 1.00 97.38 103 ILE A N 1
ATOM 834 C CA . ILE A 1 103 ? 11.517 -4.173 -21.513 1.00 97.38 103 ILE A CA 1
ATOM 835 C C . ILE A 1 103 ? 12.345 -2.885 -21.436 1.00 97.38 103 ILE A C 1
ATOM 837 O O . ILE A 1 103 ? 12.815 -2.399 -22.469 1.00 97.38 103 ILE A O 1
ATOM 841 N N . LEU A 1 104 ? 12.599 -2.364 -20.228 1.00 97.50 104 LEU A N 1
ATOM 842 C CA . LEU A 1 104 ? 13.425 -1.166 -20.053 1.00 97.50 104 LEU A CA 1
ATOM 843 C C . LEU A 1 104 ? 14.843 -1.373 -20.594 1.00 97.50 104 LEU A C 1
ATOM 845 O O . LEU A 1 104 ? 15.375 -0.504 -21.278 1.00 97.50 104 LEU A O 1
ATOM 849 N N . GLU A 1 105 ? 15.451 -2.530 -20.332 1.00 96.31 105 GLU A N 1
ATOM 850 C CA . GLU A 1 105 ? 16.790 -2.853 -20.832 1.00 96.31 105 GLU A CA 1
ATOM 851 C C . GLU A 1 105 ? 16.874 -2.797 -22.366 1.00 96.31 105 GLU A C 1
ATOM 853 O O . GLU A 1 105 ? 17.847 -2.274 -22.915 1.00 96.31 105 GLU A O 1
ATOM 858 N N . GLN A 1 106 ? 15.844 -3.280 -23.064 1.00 95.81 106 GLN A N 1
ATOM 859 C CA . GLN A 1 106 ? 15.770 -3.238 -24.528 1.00 95.81 106 GLN A CA 1
ATOM 860 C C . GLN A 1 106 ? 15.575 -1.815 -25.064 1.00 95.81 106 GLN A C 1
ATOM 862 O O . GLN A 1 106 ? 16.194 -1.442 -26.070 1.00 95.81 106 GLN A O 1
ATOM 867 N N . LEU A 1 107 ? 14.757 -1.015 -24.372 1.00 97.44 107 LEU A N 1
ATOM 868 C CA . LEU A 1 107 ? 14.538 0.396 -24.684 1.00 97.44 107 LEU A CA 1
ATOM 869 C C . LEU A 1 107 ? 15.821 1.210 -24.513 1.00 97.44 107 LEU A C 1
ATOM 871 O O . LEU A 1 107 ? 16.201 1.933 -25.427 1.00 97.44 107 LEU A O 1
ATOM 875 N N . VAL A 1 108 ? 16.541 1.027 -23.405 1.00 97.25 108 VAL A N 1
ATOM 876 C CA . VAL A 1 108 ? 17.828 1.694 -23.143 1.00 97.25 108 VAL A CA 1
ATOM 877 C C . VAL A 1 108 ? 18.899 1.268 -24.150 1.00 97.25 108 VAL A C 1
ATOM 879 O O . VAL A 1 108 ? 19.719 2.083 -24.568 1.00 97.25 108 VAL A O 1
ATOM 882 N N . ALA A 1 109 ? 18.907 -0.002 -24.566 1.00 95.19 109 ALA A N 1
ATOM 883 C CA . ALA A 1 109 ? 19.877 -0.506 -25.537 1.00 95.19 109 ALA A CA 1
ATOM 884 C C . ALA A 1 109 ? 19.663 0.043 -26.957 1.00 95.19 109 ALA A C 1
ATOM 886 O O . ALA A 1 109 ? 20.629 0.161 -27.712 1.00 95.19 109 ALA A O 1
ATOM 887 N N . SER A 1 110 ? 18.417 0.338 -27.340 1.00 94.12 110 SER A N 1
ATOM 888 C CA . SER A 1 110 ? 18.086 0.792 -28.698 1.00 94.12 110 SER A CA 1
ATOM 889 C C . SER A 1 110 ? 17.884 2.307 -28.787 1.00 94.12 110 SER A C 1
ATOM 891 O O . SER A 1 110 ? 18.187 2.899 -29.815 1.00 94.12 110 SER A O 1
ATOM 893 N N . GLY A 1 111 ? 17.358 2.947 -27.741 1.00 91.81 111 GLY A N 1
ATOM 894 C CA . GLY A 1 111 ? 16.935 4.352 -27.741 1.00 91.81 111 GLY A CA 1
ATOM 895 C C . GLY A 1 111 ? 15.678 4.640 -28.579 1.00 91.81 111 GLY A C 1
ATOM 896 O O . GLY A 1 111 ? 15.056 5.686 -28.399 1.00 91.81 111 GLY A O 1
ATOM 897 N N . ASP A 1 112 ? 15.285 3.714 -29.459 1.00 94.31 112 ASP A N 1
ATOM 898 C CA . ASP A 1 112 ? 14.080 3.745 -30.289 1.00 94.31 112 ASP A CA 1
ATOM 899 C C . ASP A 1 112 ? 13.157 2.556 -29.931 1.00 94.31 112 ASP A C 1
ATOM 901 O O . ASP A 1 112 ? 13.608 1.402 -29.935 1.00 94.31 112 ASP A O 1
ATOM 905 N N . PRO A 1 113 ? 11.866 2.800 -29.631 1.00 95.62 113 PRO A N 1
ATOM 906 C CA . PRO A 1 113 ? 10.949 1.749 -29.208 1.00 95.62 113 PRO A CA 1
ATOM 907 C C . PRO A 1 113 ? 10.520 0.824 -30.357 1.00 95.62 113 PRO A C 1
ATOM 909 O O . PRO A 1 113 ? 10.213 -0.337 -30.103 1.00 95.62 113 PRO A O 1
ATOM 912 N N . TYR A 1 114 ? 10.522 1.291 -31.610 1.00 96.69 114 TYR A N 1
ATOM 913 C CA . TYR A 1 114 ? 10.226 0.457 -32.780 1.00 96.69 114 TYR A CA 1
ATOM 914 C C . TYR A 1 114 ? 11.387 -0.488 -33.093 1.00 96.69 114 TYR A C 1
ATOM 916 O O . TYR A 1 114 ? 11.174 -1.644 -33.456 1.00 96.69 114 TYR A O 1
ATOM 924 N N . GLU A 1 115 ? 12.628 -0.025 -32.928 1.00 96.69 115 GLU A N 1
ATOM 925 C CA . GLU A 1 115 ? 13.790 -0.909 -33.047 1.00 96.69 115 GLU A CA 1
ATOM 926 C C . GLU A 1 115 ? 13.824 -1.957 -31.933 1.00 96.69 115 GLU A C 1
ATOM 928 O O . GLU A 1 115 ? 14.131 -3.120 -32.201 1.00 96.69 115 GLU A O 1
ATOM 933 N N . ALA A 1 116 ? 13.493 -1.562 -30.698 1.00 96.44 116 ALA A N 1
ATOM 934 C CA . ALA A 1 116 ? 13.385 -2.485 -29.573 1.00 96.44 116 ALA A CA 1
ATOM 935 C C . ALA A 1 116 ? 12.307 -3.555 -29.824 1.00 96.44 116 ALA A C 1
ATOM 937 O O . ALA A 1 116 ? 12.596 -4.740 -29.675 1.00 96.44 116 ALA A O 1
ATOM 938 N N . GLU A 1 117 ? 11.120 -3.160 -30.300 1.00 96.88 117 GLU A N 1
ATOM 939 C CA . GLU A 1 117 ? 10.039 -4.087 -30.665 1.00 96.88 117 GLU A CA 1
ATOM 940 C C . GLU A 1 117 ? 10.480 -5.098 -31.730 1.00 96.88 117 GLU A C 1
ATOM 942 O O . GLU A 1 117 ? 10.257 -6.296 -31.565 1.00 96.88 117 GLU A O 1
ATOM 947 N N . ASN A 1 118 ? 11.135 -4.644 -32.804 1.00 96.50 118 ASN A N 1
ATOM 948 C CA . ASN A 1 118 ? 11.606 -5.540 -33.863 1.00 96.50 118 ASN A CA 1
ATOM 949 C C . ASN A 1 118 ? 12.628 -6.555 -33.330 1.00 96.50 118 ASN A C 1
ATOM 951 O O . ASN A 1 118 ? 12.514 -7.746 -33.610 1.00 96.50 118 ASN A O 1
ATOM 955 N N . LYS A 1 119 ? 13.587 -6.109 -32.507 1.00 95.12 119 LYS A N 1
ATOM 956 C CA . LYS A 1 119 ? 14.570 -7.005 -31.874 1.00 95.12 119 LYS A CA 1
ATOM 957 C C . LYS A 1 119 ? 13.902 -8.016 -30.940 1.00 95.12 119 LYS A C 1
ATOM 959 O O . LYS A 1 119 ? 14.293 -9.182 -30.939 1.00 95.12 119 LYS A O 1
ATOM 964 N N . ALA A 1 120 ? 12.911 -7.588 -30.159 1.00 94.31 120 ALA A N 1
ATOM 965 C CA . ALA A 1 120 ? 12.154 -8.467 -29.273 1.00 94.31 120 ALA A CA 1
ATOM 966 C C . ALA A 1 120 ? 11.372 -9.519 -30.067 1.00 94.31 120 ALA A C 1
ATOM 968 O O . ALA A 1 120 ? 11.423 -10.707 -29.747 1.00 94.31 120 ALA A O 1
ATOM 969 N N . PHE A 1 121 ? 10.706 -9.082 -31.139 1.00 94.69 121 PHE A N 1
ATOM 970 C CA . PHE A 1 121 ? 9.952 -9.937 -32.046 1.00 94.69 121 PHE A CA 1
ATOM 971 C C . PHE A 1 121 ? 10.846 -10.995 -32.700 1.00 94.69 121 PHE A C 1
ATOM 973 O O . PHE A 1 121 ? 10.513 -12.180 -32.659 1.00 94.69 121 PHE A O 1
ATOM 980 N N . ASP A 1 122 ? 12.011 -10.594 -33.218 1.00 94.81 122 ASP A N 1
ATOM 981 C CA . ASP A 1 122 ? 12.997 -11.507 -33.809 1.00 94.81 122 ASP A CA 1
ATOM 982 C C . ASP A 1 122 ? 13.543 -12.518 -32.782 1.00 94.81 122 ASP A C 1
ATOM 984 O O . ASP A 1 122 ? 13.864 -13.657 -33.129 1.00 94.81 122 ASP A O 1
ATOM 988 N N . ALA A 1 123 ? 13.617 -12.126 -31.507 1.00 93.25 123 ALA A N 1
ATOM 989 C CA . ALA A 1 123 ? 14.029 -12.984 -30.398 1.00 93.25 123 ALA A CA 1
ATOM 990 C C . ALA A 1 123 ? 12.886 -13.831 -29.798 1.00 93.25 123 ALA A C 1
ATOM 992 O O . ALA A 1 123 ? 13.143 -14.660 -28.923 1.00 93.25 123 ALA A O 1
ATOM 993 N N . GLY A 1 124 ? 11.635 -13.643 -30.238 1.00 92.50 124 GLY A N 1
ATOM 994 C CA . GLY A 1 124 ? 10.460 -14.317 -29.675 1.00 92.50 124 GLY A CA 1
ATOM 995 C C . GLY A 1 124 ? 10.116 -13.892 -28.241 1.00 92.50 124 GLY A C 1
ATOM 996 O O . GLY A 1 124 ? 9.502 -14.665 -27.507 1.00 92.50 124 GLY A O 1
ATOM 997 N N . ILE A 1 125 ? 10.531 -12.692 -27.831 1.00 91.38 125 ILE A N 1
ATOM 998 C CA . ILE A 1 125 ? 10.300 -12.136 -26.493 1.00 91.38 125 ILE A CA 1
ATOM 999 C C . ILE A 1 125 ? 9.061 -11.223 -26.540 1.00 91.38 125 ILE A C 1
ATOM 1001 O O . ILE A 1 125 ? 8.938 -10.428 -27.475 1.00 91.38 125 ILE A O 1
ATOM 1005 N N . PRO A 1 126 ? 8.139 -11.299 -25.558 1.00 91.31 126 PRO A N 1
ATOM 1006 C CA . PRO A 1 126 ? 7.035 -10.350 -25.441 1.00 91.31 126 PRO A CA 1
ATOM 1007 C C . PRO A 1 126 ? 7.535 -8.905 -25.327 1.00 91.31 126 PRO A C 1
ATOM 1009 O O . PRO A 1 126 ? 8.489 -8.622 -24.604 1.00 91.31 126 PRO A O 1
ATOM 1012 N N . PHE A 1 127 ? 6.890 -7.986 -26.045 1.00 96.19 127 PHE A N 1
ATOM 1013 C CA . PHE A 1 127 ? 7.198 -6.560 -25.985 1.00 96.19 127 PHE A CA 1
ATOM 1014 C C . PHE A 1 127 ? 5.932 -5.741 -26.284 1.00 96.19 127 PHE A C 1
ATOM 1016 O O . PHE A 1 127 ? 5.203 -6.084 -27.225 1.00 96.19 127 PHE A O 1
ATOM 1023 N N . PRO A 1 128 ? 5.634 -4.686 -25.503 1.00 96.19 128 PRO A N 1
ATOM 1024 C CA . PRO A 1 128 ? 4.463 -3.843 -25.727 1.00 96.19 128 PRO A CA 1
ATOM 1025 C C . PRO A 1 128 ? 4.593 -3.075 -27.042 1.00 96.19 128 PRO A C 1
ATOM 1027 O O . PRO A 1 128 ? 5.693 -2.761 -27.497 1.00 96.19 128 PRO A O 1
ATOM 1030 N N . ARG A 1 129 ? 3.474 -2.701 -27.666 1.00 96.50 129 ARG A N 1
ATOM 1031 C CA . ARG A 1 129 ? 3.563 -1.877 -28.880 1.00 96.50 129 ARG A CA 1
ATOM 1032 C C . ARG A 1 129 ? 4.183 -0.519 -28.525 1.00 96.50 129 ARG A C 1
ATOM 1034 O O . ARG A 1 129 ? 3.797 0.058 -27.513 1.00 96.50 129 ARG A O 1
ATOM 1041 N N . PRO A 1 130 ? 5.022 0.094 -29.380 1.00 95.88 130 PRO A N 1
ATOM 1042 C CA . PRO A 1 130 ? 5.654 1.386 -29.094 1.00 95.88 130 PRO A CA 1
ATOM 1043 C C . PRO A 1 130 ? 4.693 2.491 -28.634 1.00 95.88 130 PRO A C 1
ATOM 1045 O O . PRO A 1 130 ? 5.042 3.319 -27.801 1.00 95.88 130 PRO A O 1
ATOM 1048 N N . ARG A 1 131 ? 3.449 2.496 -29.130 1.00 95.25 131 ARG A N 1
ATOM 1049 C CA . ARG A 1 131 ? 2.404 3.445 -28.701 1.00 95.25 131 ARG A CA 1
ATOM 1050 C C . ARG A 1 131 ? 1.919 3.239 -27.258 1.00 95.25 131 ARG A C 1
ATOM 1052 O O . ARG A 1 131 ? 1.411 4.183 -26.669 1.00 95.25 131 ARG A O 1
ATOM 1059 N N . GLU A 1 132 ? 2.012 2.022 -26.729 1.00 95.12 132 GLU A N 1
ATOM 1060 C CA . GLU A 1 132 ? 1.555 1.638 -25.383 1.00 95.12 132 GLU A CA 1
ATOM 1061 C C . GLU A 1 132 ? 2.531 2.126 -24.306 1.00 95.12 132 GLU A C 1
ATOM 1063 O O . GLU A 1 132 ? 2.121 2.379 -23.178 1.00 95.12 132 GLU A O 1
ATOM 1068 N N . LEU A 1 133 ? 3.778 2.419 -24.692 1.00 96.56 133 LEU A N 1
ATOM 1069 C CA . LEU A 1 133 ? 4.773 3.089 -23.851 1.00 96.56 133 LEU A CA 1
ATOM 1070 C C . LEU A 1 133 ? 4.461 4.574 -23.598 1.00 96.56 133 LEU A C 1
ATOM 1072 O O . LEU A 1 133 ? 5.179 5.240 -22.853 1.00 96.56 133 LEU A O 1
ATOM 1076 N N . TYR A 1 134 ? 3.401 5.119 -24.202 1.00 95.38 134 TYR A N 1
ATOM 1077 C CA . TYR A 1 134 ? 2.959 6.494 -23.990 1.00 95.38 134 TYR A CA 1
ATOM 1078 C C . TYR A 1 134 ? 1.539 6.519 -23.428 1.00 95.38 134 TYR A C 1
ATOM 1080 O O . TYR A 1 134 ? 0.602 5.990 -24.025 1.00 95.38 134 TYR A O 1
ATOM 1088 N N . ARG A 1 135 ? 1.349 7.197 -22.292 1.00 91.94 135 ARG A N 1
ATOM 1089 C CA . ARG A 1 135 ? 0.065 7.216 -21.579 1.00 91.94 135 ARG A CA 1
ATOM 1090 C C . ARG A 1 135 ? -0.377 8.628 -21.239 1.00 91.94 135 ARG A C 1
ATOM 1092 O O . ARG A 1 135 ? 0.406 9.441 -20.763 1.00 91.94 135 ARG A O 1
ATOM 1099 N N . TYR A 1 136 ? -1.658 8.922 -21.429 1.00 91.31 136 TYR A N 1
ATOM 1100 C CA . TYR A 1 136 ? -2.251 10.141 -20.886 1.00 91.31 136 TYR A CA 1
ATOM 1101 C C . TYR A 1 136 ? -2.637 9.917 -19.426 1.00 91.31 136 TYR A C 1
ATOM 1103 O O . TYR A 1 136 ? -3.474 9.069 -19.126 1.00 91.31 136 TYR A O 1
ATOM 1111 N N . VAL A 1 137 ? -2.043 10.691 -18.521 1.00 88.69 137 VAL A N 1
ATOM 1112 C CA . VAL A 1 137 ? -2.330 10.637 -17.083 1.00 88.69 137 VAL A CA 1
ATOM 1113 C C . VAL A 1 137 ? -2.695 12.032 -16.597 1.00 88.69 137 VAL A C 1
ATOM 1115 O O . VAL A 1 137 ? -2.010 13.007 -16.927 1.00 88.69 137 VAL A O 1
ATOM 1118 N N . SER A 1 138 ? -3.774 12.170 -15.819 1.00 88.06 138 SER A N 1
ATOM 1119 C CA . SER A 1 138 ? -4.028 13.441 -15.148 1.00 88.06 138 SER A CA 1
ATOM 1120 C C . SER A 1 138 ? -3.166 13.570 -13.895 1.00 88.06 138 SER A C 1
ATOM 1122 O O . SER A 1 138 ? -3.098 12.644 -13.085 1.00 88.06 138 SER A O 1
ATOM 1124 N N . PRO A 1 139 ? -2.562 14.743 -13.634 1.00 81.50 139 PRO A N 1
ATOM 1125 C CA . PRO A 1 139 ? -1.903 14.999 -12.363 1.00 81.50 139 PRO A CA 1
ATOM 1126 C C . PRO A 1 139 ? -2.832 14.853 -11.149 1.00 81.50 139 PRO A C 1
ATOM 1128 O O . PRO A 1 139 ? -2.328 14.638 -10.048 1.00 81.50 139 PRO A O 1
ATOM 1131 N N . GLN A 1 140 ? -4.145 14.982 -11.341 1.00 83.50 140 GLN A N 1
ATOM 1132 C CA . GLN A 1 140 ? -5.155 14.942 -10.281 1.00 83.50 140 GLN A CA 1
ATOM 1133 C C . GLN A 1 140 ? -5.768 13.553 -10.088 1.00 83.50 140 GLN A C 1
ATOM 1135 O O . GLN A 1 140 ? -6.410 13.328 -9.064 1.00 83.50 140 GLN A O 1
ATOM 1140 N N . ASP A 1 141 ? -5.577 12.643 -11.045 1.00 83.50 141 ASP A N 1
ATOM 1141 C CA . ASP A 1 141 ? -6.169 11.316 -10.963 1.00 83.50 141 ASP A CA 1
ATOM 1142 C C . ASP A 1 141 ? -5.455 10.492 -9.898 1.00 83.50 141 ASP A C 1
ATOM 1144 O O . ASP A 1 141 ? -4.225 10.516 -9.758 1.00 83.50 141 ASP A O 1
ATOM 1148 N N . TYR A 1 142 ? -6.263 9.746 -9.151 1.00 85.75 142 TYR A N 1
ATOM 1149 C CA . TYR A 1 142 ? -5.762 8.670 -8.323 1.00 85.75 142 TYR A CA 1
ATOM 1150 C C . TYR A 1 142 ? -5.210 7.572 -9.233 1.00 85.75 142 TYR A C 1
ATOM 1152 O O . TYR A 1 142 ? -5.865 7.151 -10.186 1.00 85.75 142 TYR A O 1
ATOM 1160 N N . VAL A 1 143 ? -3.989 7.134 -8.942 1.00 88.31 143 VAL A N 1
ATOM 1161 C CA . VAL A 1 143 ? -3.304 6.080 -9.686 1.00 88.31 143 VAL A CA 1
ATOM 1162 C C . VAL A 1 143 ? -3.151 4.894 -8.753 1.00 88.31 143 VAL A C 1
ATOM 1164 O O . VAL A 1 143 ? -2.509 5.016 -7.707 1.00 88.31 143 VAL A O 1
ATOM 1167 N N . ASN A 1 144 ? -3.725 3.758 -9.149 1.00 89.62 144 ASN A N 1
ATOM 1168 C CA . ASN A 1 144 ? -3.461 2.488 -8.487 1.00 89.62 144 ASN A CA 1
ATOM 1169 C C . ASN A 1 144 ? -1.982 2.150 -8.675 1.00 89.62 144 ASN A C 1
ATOM 1171 O O . ASN A 1 144 ? -1.475 2.169 -9.797 1.00 89.62 144 ASN A O 1
ATOM 1175 N N . ARG A 1 145 ? -1.290 1.874 -7.571 1.00 92.62 145 ARG A N 1
ATOM 1176 C CA . ARG A 1 145 ? 0.096 1.414 -7.604 1.00 92.62 145 ARG A CA 1
ATOM 1177 C C . ARG A 1 145 ? 0.117 -0.028 -8.143 1.00 92.62 145 ARG A C 1
ATOM 1179 O O . ARG A 1 145 ? -0.636 -0.840 -7.610 1.00 92.62 145 ARG A O 1
ATOM 1186 N N . PRO A 1 146 ? 0.962 -0.347 -9.135 1.00 95.38 146 PRO A N 1
ATOM 1187 C CA . PRO A 1 146 ? 1.167 -1.727 -9.568 1.00 95.38 146 PRO A CA 1
ATOM 1188 C C . PRO A 1 146 ? 1.723 -2.601 -8.430 1.00 95.38 146 PRO A C 1
ATOM 1190 O O . PRO A 1 146 ? 2.483 -2.114 -7.585 1.00 95.38 146 PRO A O 1
ATOM 1193 N N . LEU A 1 147 ? 1.340 -3.876 -8.394 1.00 95.19 147 LEU A N 1
ATOM 1194 C CA . LEU A 1 147 ? 1.754 -4.822 -7.357 1.00 95.19 147 LEU A CA 1
ATOM 1195 C C . LEU A 1 147 ? 3.225 -5.200 -7.523 1.00 95.19 147 LEU A C 1
ATOM 1197 O O . LEU A 1 147 ? 3.656 -5.619 -8.592 1.00 95.19 147 LEU A O 1
ATOM 1201 N N . PHE A 1 148 ? 4.004 -5.115 -6.452 1.00 94.56 148 PHE A N 1
ATOM 1202 C CA . PHE A 1 148 ? 5.391 -5.556 -6.465 1.00 94.56 148 PHE A CA 1
ATOM 1203 C C . PHE A 1 148 ? 5.477 -7.089 -6.469 1.00 94.56 148 PHE A C 1
ATOM 1205 O O . PHE A 1 148 ? 5.054 -7.736 -5.512 1.00 94.56 148 PHE A O 1
ATOM 1212 N N . ALA A 1 149 ? 6.055 -7.673 -7.523 1.00 91.38 149 ALA A N 1
ATOM 1213 C CA . ALA A 1 149 ? 6.112 -9.127 -7.717 1.00 91.38 149 ALA A CA 1
ATOM 1214 C C . ALA A 1 149 ? 7.543 -9.698 -7.790 1.00 91.38 149 ALA A C 1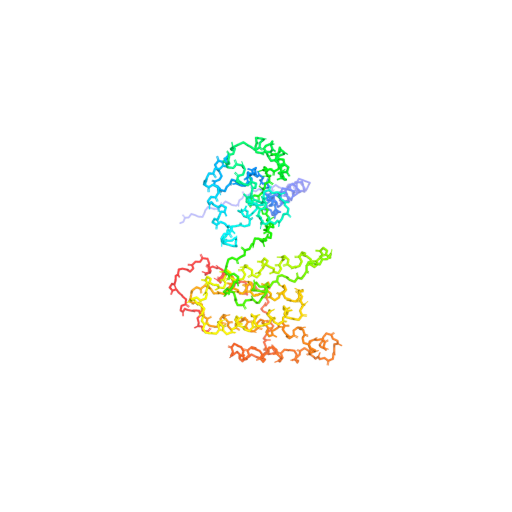
ATOM 1216 O O . ALA A 1 149 ? 7.723 -10.919 -7.850 1.00 91.38 149 ALA A O 1
ATOM 1217 N N . LEU A 1 150 ? 8.569 -8.843 -7.737 1.00 91.00 150 LEU A N 1
ATOM 1218 C CA . LEU A 1 150 ? 9.972 -9.260 -7.747 1.00 91.00 150 LEU A CA 1
ATOM 1219 C C . LEU A 1 150 ? 10.421 -9.903 -6.426 1.00 91.00 150 LEU A C 1
ATOM 1221 O O . LEU A 1 150 ? 9.875 -9.588 -5.365 1.00 91.00 150 LEU A O 1
ATOM 1225 N N . PRO A 1 151 ? 11.465 -10.756 -6.450 1.00 89.31 151 PRO A N 1
ATOM 1226 C CA . PRO A 1 151 ? 12.093 -11.272 -5.238 1.00 89.31 151 PRO A CA 1
ATOM 1227 C C . PRO A 1 151 ? 12.598 -10.152 -4.321 1.00 89.31 151 PRO A C 1
ATOM 1229 O O . PRO A 1 151 ? 13.354 -9.276 -4.741 1.00 89.31 151 PRO A O 1
ATOM 1232 N N . TYR A 1 152 ? 12.219 -10.213 -3.048 1.00 90.00 152 TYR A N 1
ATOM 1233 C CA . TYR A 1 152 ? 12.617 -9.238 -2.041 1.00 90.00 152 TYR A CA 1
ATOM 1234 C C . TYR A 1 152 ? 13.872 -9.701 -1.284 1.00 90.00 152 TYR A C 1
ATOM 1236 O O . TYR A 1 152 ? 13.857 -10.703 -0.572 1.00 90.00 152 TYR A O 1
ATOM 1244 N N . ALA A 1 153 ? 14.985 -8.978 -1.438 1.00 88.44 153 ALA A N 1
ATOM 1245 C CA . ALA A 1 153 ? 16.292 -9.409 -0.927 1.00 88.44 153 ALA A CA 1
ATOM 1246 C C . ALA A 1 153 ? 16.356 -9.520 0.608 1.00 88.44 153 ALA A C 1
ATOM 1248 O O . ALA A 1 153 ? 17.017 -10.418 1.132 1.00 88.44 153 ALA A O 1
ATOM 1249 N N . ALA A 1 154 ? 15.661 -8.633 1.324 1.00 89.75 154 ALA A N 1
ATOM 1250 C CA . ALA A 1 154 ? 15.624 -8.625 2.785 1.00 89.75 154 ALA A CA 1
ATOM 1251 C C . ALA A 1 154 ? 14.535 -9.540 3.371 1.00 89.75 154 ALA A C 1
ATOM 1253 O O . ALA A 1 154 ? 14.408 -9.612 4.588 1.00 89.75 154 ALA A O 1
ATOM 1254 N N . ALA A 1 155 ? 13.829 -10.317 2.535 1.00 89.88 155 ALA A N 1
ATOM 1255 C CA . ALA A 1 155 ? 12.792 -11.245 2.983 1.00 89.88 155 ALA A CA 1
ATOM 1256 C C . ALA A 1 155 ? 13.265 -12.132 4.140 1.00 89.88 155 ALA A C 1
ATOM 1258 O O . ALA A 1 155 ? 12.559 -12.233 5.129 1.00 89.88 155 ALA A O 1
ATOM 1259 N N . LYS A 1 156 ? 14.504 -12.651 4.062 1.00 88.75 156 LYS A N 1
ATOM 1260 C CA . LYS A 1 156 ? 15.147 -13.517 5.074 1.00 88.75 156 LYS A CA 1
ATOM 1261 C C . LYS A 1 156 ? 15.312 -12.899 6.468 1.00 88.75 156 LYS A C 1
ATOM 1263 O O . LYS A 1 156 ? 15.597 -13.613 7.424 1.00 88.75 156 LYS A O 1
ATOM 1268 N N . GLN A 1 157 ? 15.289 -11.573 6.551 1.00 91.12 157 GLN A N 1
ATOM 1269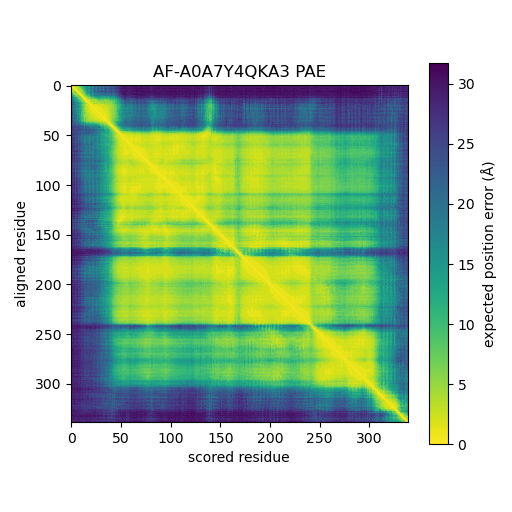 C CA . GLN A 1 157 ? 15.457 -10.811 7.790 1.00 91.12 157 GLN A CA 1
ATOM 1270 C C . GLN A 1 157 ? 14.115 -10.293 8.310 1.00 91.12 157 GLN A C 1
ATOM 1272 O O . GLN A 1 157 ? 14.069 -9.731 9.405 1.00 91.12 157 GLN A O 1
ATOM 1277 N N . SER A 1 158 ? 13.048 -10.497 7.534 1.00 93.81 158 SER A N 1
ATOM 1278 C CA . SER A 1 158 ? 11.720 -10.031 7.876 1.00 93.81 158 SER A CA 1
ATOM 1279 C C . SER A 1 158 ? 11.188 -10.762 9.103 1.00 93.81 158 SER A C 1
ATOM 1281 O O . SER A 1 158 ? 11.398 -11.972 9.228 1.00 93.81 158 SER A O 1
ATOM 1283 N N . PRO A 1 159 ? 10.452 -10.076 9.990 1.00 94.50 159 PRO A N 1
ATOM 1284 C CA . PRO A 1 159 ? 9.725 -10.737 11.064 1.00 94.50 159 PRO A CA 1
ATOM 1285 C C . PRO A 1 159 ? 8.447 -11.454 10.575 1.00 94.50 159 PRO A C 1
ATOM 1287 O O . PRO A 1 159 ? 7.816 -12.157 11.363 1.00 94.50 159 PRO A O 1
ATOM 1290 N N . LEU A 1 160 ? 8.055 -11.281 9.304 1.00 95.88 160 LEU A N 1
ATOM 1291 C CA . LEU A 1 160 ? 6.900 -11.952 8.704 1.00 95.88 160 LEU A CA 1
ATOM 1292 C C . LEU A 1 160 ? 7.293 -13.292 8.070 1.00 95.88 160 LEU A C 1
ATOM 1294 O O . LEU A 1 160 ? 8.118 -13.362 7.154 1.00 95.88 160 LEU A O 1
ATOM 1298 N N . ASP A 1 161 ? 6.634 -14.367 8.490 1.00 93.56 161 ASP A N 1
ATOM 1299 C CA . ASP A 1 161 ? 6.880 -15.717 7.979 1.00 93.56 161 ASP A CA 1
ATOM 1300 C C . ASP A 1 161 ? 6.505 -15.859 6.498 1.00 93.56 161 ASP A C 1
ATOM 1302 O O . ASP A 1 161 ? 7.180 -16.568 5.749 1.00 93.56 161 ASP A O 1
ATOM 1306 N N . CYS A 1 162 ? 5.482 -15.129 6.046 1.00 91.19 162 CYS A N 1
ATOM 1307 C CA . CYS A 1 162 ? 4.990 -15.180 4.669 1.00 91.19 162 CYS A CA 1
ATOM 1308 C C . CYS A 1 162 ? 5.997 -14.677 3.617 1.00 91.19 162 CYS A C 1
ATOM 1310 O O . CYS A 1 162 ? 5.858 -15.013 2.441 1.00 91.19 162 CYS A O 1
ATOM 1312 N N . LEU A 1 163 ? 7.022 -13.915 4.022 1.00 91.94 163 LEU A N 1
ATOM 1313 C CA . LEU A 1 163 ? 8.143 -13.519 3.157 1.00 91.94 163 LEU A CA 1
ATOM 1314 C C . LEU A 1 163 ? 9.304 -14.518 3.203 1.00 91.94 163 LEU A C 1
ATOM 1316 O O . LEU A 1 163 ? 10.020 -14.689 2.216 1.00 91.94 163 LEU A O 1
ATOM 1320 N N . ASN A 1 164 ? 9.499 -15.166 4.349 1.00 86.81 164 ASN A N 1
ATOM 1321 C CA . ASN A 1 164 ? 10.610 -16.080 4.604 1.00 86.81 164 ASN A CA 1
ATOM 1322 C C . ASN A 1 164 ? 10.385 -17.485 4.044 1.00 86.81 164 ASN A C 1
ATOM 1324 O O . ASN A 1 164 ? 11.342 -18.203 3.738 1.00 86.81 164 ASN A O 1
ATOM 1328 N N . GLN A 1 165 ? 9.125 -17.896 3.958 1.00 80.38 165 GLN A N 1
ATOM 1329 C CA . GLN A 1 165 ? 8.742 -19.244 3.576 1.00 80.38 165 GLN A CA 1
ATOM 1330 C C . GLN A 1 165 ? 8.461 -19.340 2.070 1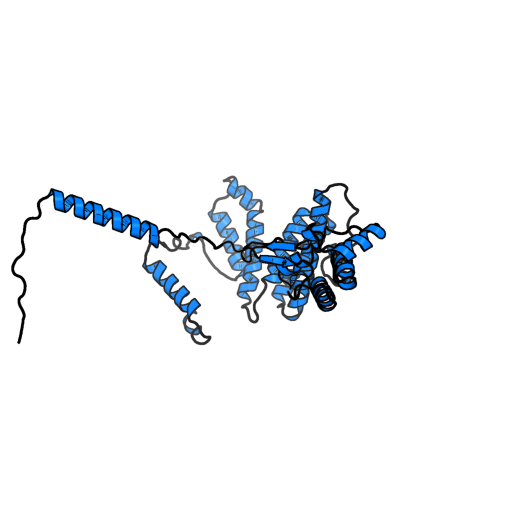.00 80.38 165 GLN A C 1
ATOM 1332 O O . GLN A 1 165 ? 8.101 -18.350 1.427 1.00 80.38 165 GLN A O 1
ATOM 1337 N N . PRO A 1 166 ? 8.659 -20.526 1.462 1.00 67.88 166 PRO A N 1
ATOM 1338 C CA . PRO A 1 166 ? 8.324 -20.729 0.060 1.00 67.88 166 PRO A CA 1
ATOM 1339 C C . PRO A 1 166 ? 6.856 -20.370 -0.185 1.00 67.88 166 PRO A C 1
ATOM 1341 O O . PRO A 1 166 ? 5.985 -20.723 0.611 1.00 67.88 166 PRO A O 1
ATOM 1344 N N . LYS A 1 167 ? 6.591 -19.676 -1.302 1.00 68.25 167 LYS A N 1
ATOM 1345 C CA . LYS A 1 167 ? 5.224 -19.336 -1.709 1.00 68.25 167 LYS A CA 1
ATOM 1346 C C . LYS A 1 167 ? 4.367 -20.610 -1.664 1.00 68.25 167 LYS A C 1
ATOM 1348 O O . LYS A 1 167 ? 4.830 -21.645 -2.159 1.00 68.25 167 LYS A O 1
ATOM 1353 N N . PRO A 1 168 ? 3.153 -20.559 -1.084 1.00 63.94 168 PRO A N 1
ATOM 1354 C CA . PRO A 1 168 ? 2.253 -21.702 -1.109 1.00 63.94 168 PRO A CA 1
ATOM 1355 C C . PRO A 1 168 ? 2.065 -22.181 -2.558 1.00 63.94 168 PRO A C 1
ATOM 1357 O O . PRO A 1 168 ? 2.199 -21.379 -3.491 1.00 63.94 168 PRO A O 1
ATOM 1360 N N . PRO A 1 169 ? 1.812 -23.486 -2.767 1.00 64.50 169 PRO A N 1
ATOM 1361 C CA . PRO A 1 169 ? 1.741 -24.070 -4.099 1.00 64.50 169 PRO A CA 1
ATOM 1362 C C . PRO A 1 169 ? 0.785 -23.276 -4.987 1.00 64.50 169 PRO A C 1
ATOM 1364 O O . PRO A 1 169 ? -0.273 -22.830 -4.539 1.00 64.50 169 PRO A O 1
ATOM 1367 N N . ALA A 1 170 ? 1.185 -23.091 -6.247 1.00 66.56 170 ALA A N 1
ATOM 1368 C CA . ALA A 1 170 ? 0.404 -22.342 -7.216 1.00 66.56 170 ALA A CA 1
ATOM 1369 C C . ALA A 1 170 ? -1.021 -22.903 -7.270 1.00 66.56 170 ALA A C 1
ATOM 1371 O O . ALA A 1 170 ? -1.228 -24.085 -7.537 1.00 66.56 170 ALA A O 1
ATOM 1372 N N . THR A 1 171 ? -1.997 -22.048 -6.976 1.00 77.31 171 THR A N 1
ATOM 1373 C CA . THR A 1 171 ? -3.408 -22.413 -7.075 1.00 77.31 171 THR A CA 1
ATOM 1374 C C . THR A 1 171 ? -3.906 -22.111 -8.488 1.00 77.31 171 THR A C 1
ATOM 1376 O O . THR A 1 171 ? -3.545 -21.083 -9.081 1.00 77.31 171 THR A O 1
ATOM 1379 N N . ASP A 1 172 ? -4.796 -22.956 -9.003 1.00 82.94 172 ASP A N 1
ATOM 1380 C CA . ASP A 1 172 ? -5.472 -22.701 -10.279 1.00 82.94 172 ASP A CA 1
ATOM 1381 C C . ASP A 1 172 ? -6.512 -21.574 -10.173 1.00 82.94 172 ASP A C 1
ATOM 1383 O O . ASP A 1 172 ? -6.913 -20.998 -11.184 1.00 82.94 172 ASP A O 1
ATOM 1387 N N . SER A 1 173 ? -6.922 -21.210 -8.953 1.00 90.75 173 SER A N 1
ATOM 1388 C CA . SER A 1 173 ? -7.891 -20.145 -8.711 1.00 90.75 173 SER A CA 1
ATOM 1389 C C . SER A 1 173 ? -7.279 -18.761 -8.986 1.00 90.75 173 SER A C 1
ATOM 1391 O O . SER A 1 173 ? -6.360 -18.353 -8.269 1.00 90.75 173 SER A O 1
ATOM 1393 N N . PRO A 1 174 ? -7.856 -17.959 -9.903 1.00 89.81 174 PRO A N 1
ATOM 1394 C CA . PRO A 1 174 ? -7.422 -16.579 -10.133 1.00 89.81 174 PRO A CA 1
ATOM 1395 C C . PRO A 1 174 ? -7.486 -15.712 -8.869 1.00 89.81 174 PRO A C 1
ATOM 1397 O O . PRO A 1 174 ? -6.553 -14.967 -8.595 1.00 89.81 174 PRO A O 1
ATOM 1400 N N . TYR A 1 175 ? -8.542 -15.871 -8.060 1.00 91.12 175 TYR A N 1
ATOM 1401 C CA . TYR A 1 175 ? -8.715 -15.126 -6.809 1.00 91.12 175 TYR A CA 1
ATOM 1402 C C . TYR A 1 175 ? -7.587 -15.396 -5.806 1.00 91.12 175 TYR A C 1
ATOM 1404 O O . TYR A 1 175 ? -6.918 -14.471 -5.366 1.00 91.12 175 TYR A O 1
ATOM 1412 N N . ALA A 1 176 ? -7.327 -16.664 -5.477 1.00 90.50 176 ALA A N 1
ATOM 1413 C CA . ALA A 1 176 ? -6.255 -17.029 -4.556 1.00 90.50 176 ALA A CA 1
ATOM 1414 C C . ALA A 1 176 ? -4.858 -16.618 -5.060 1.00 90.50 176 ALA A C 1
ATOM 1416 O O . ALA A 1 176 ? -4.008 -16.261 -4.248 1.00 90.50 176 ALA A O 1
ATOM 1417 N N . ARG A 1 177 ? -4.622 -16.603 -6.381 1.00 88.75 177 ARG A N 1
ATOM 1418 C CA . ARG A 1 177 ? -3.379 -16.062 -6.956 1.00 88.75 177 ARG A CA 1
ATOM 1419 C C . ARG A 1 177 ? -3.247 -14.560 -6.708 1.00 88.75 177 ARG A C 1
ATOM 1421 O O . ARG A 1 177 ? -2.216 -14.135 -6.202 1.00 88.75 177 ARG A O 1
ATOM 1428 N N . GLN A 1 178 ? -4.289 -13.789 -7.017 1.00 90.06 178 GLN A N 1
ATOM 1429 C CA . GLN A 1 178 ? -4.311 -12.349 -6.760 1.00 90.06 178 GLN A CA 1
ATOM 1430 C C . GLN A 1 178 ? -4.136 -12.051 -5.265 1.00 90.06 178 GLN A C 1
ATOM 1432 O O . GLN A 1 178 ? -3.320 -11.218 -4.891 1.00 90.06 178 GLN A O 1
ATOM 1437 N N . LEU A 1 179 ? -4.834 -12.789 -4.401 1.00 92.38 179 LEU A N 1
ATOM 1438 C CA . LEU A 1 179 ? -4.729 -12.639 -2.952 1.00 92.38 179 LEU A CA 1
ATOM 1439 C C . LEU A 1 179 ? -3.300 -12.902 -2.451 1.00 92.38 179 LEU A C 1
ATOM 1441 O O . LEU A 1 179 ? -2.790 -12.152 -1.627 1.00 92.38 179 LEU A O 1
ATOM 1445 N N . ALA A 1 180 ? -2.624 -13.929 -2.972 1.00 91.56 180 ALA A N 1
ATOM 1446 C CA . ALA A 1 180 ? -1.231 -14.207 -2.625 1.00 91.56 180 ALA A CA 1
ATOM 1447 C C . ALA A 1 180 ? -0.268 -13.093 -3.080 1.00 91.56 180 ALA A C 1
ATOM 1449 O O . ALA A 1 180 ? 0.705 -12.801 -2.385 1.00 91.56 180 ALA A O 1
ATOM 1450 N N . GLU A 1 181 ? -0.527 -12.470 -4.230 1.00 91.62 181 GLU A N 1
ATOM 1451 C CA . GLU A 1 181 ? 0.256 -11.336 -4.735 1.00 91.62 181 GLU A CA 1
ATOM 1452 C C . GLU A 1 181 ? 0.034 -10.073 -3.899 1.00 91.62 181 GLU A C 1
ATOM 1454 O O . GLU A 1 181 ? 1.003 -9.396 -3.562 1.00 91.62 181 GLU A O 1
ATOM 1459 N N . GLU A 1 182 ? -1.208 -9.790 -3.502 1.00 94.19 182 GLU A N 1
ATOM 1460 C CA . GLU A 1 182 ? -1.536 -8.675 -2.608 1.00 94.19 182 GLU A CA 1
ATOM 1461 C C . GLU A 1 182 ? -0.904 -8.859 -1.221 1.00 94.19 182 GLU A C 1
ATOM 1463 O O . GLU A 1 182 ? -0.271 -7.934 -0.715 1.00 94.19 182 GLU A O 1
ATOM 1468 N N . ILE A 1 183 ? -0.976 -10.069 -0.649 1.00 95.31 183 ILE A N 1
ATOM 1469 C CA . ILE A 1 183 ? -0.298 -10.416 0.614 1.00 95.31 183 ILE A CA 1
ATOM 1470 C C . ILE A 1 183 ? 1.208 -10.188 0.494 1.00 95.31 183 ILE A C 1
ATOM 1472 O O . ILE A 1 183 ? 1.807 -9.573 1.371 1.00 95.31 183 ILE A O 1
ATOM 1476 N N . TYR A 1 184 ? 1.829 -10.668 -0.587 1.00 94.50 184 TYR A N 1
ATOM 1477 C CA . TYR A 1 184 ? 3.262 -10.482 -0.803 1.00 94.50 184 TYR A CA 1
ATOM 1478 C C . TYR A 1 184 ? 3.626 -8.996 -0.923 1.00 94.50 184 TYR A C 1
ATOM 1480 O O . TYR A 1 184 ? 4.560 -8.535 -0.268 1.00 94.50 184 TYR A O 1
ATOM 1488 N N . ASN A 1 185 ? 2.868 -8.235 -1.714 1.00 95.12 185 ASN A N 1
ATOM 1489 C CA . ASN A 1 185 ? 3.069 -6.803 -1.906 1.00 95.12 185 ASN A CA 1
ATOM 1490 C C . ASN A 1 185 ? 2.963 -6.024 -0.583 1.00 95.12 185 ASN A C 1
ATOM 1492 O O . ASN A 1 185 ? 3.861 -5.241 -0.263 1.00 95.12 185 ASN A O 1
ATOM 1496 N N . GLU A 1 186 ? 1.908 -6.254 0.204 1.00 96.19 186 GLU A N 1
ATOM 1497 C CA . GLU A 1 186 ? 1.727 -5.588 1.501 1.00 96.19 186 GLU A CA 1
ATOM 1498 C C . GLU A 1 186 ? 2.764 -6.045 2.536 1.00 96.19 186 GLU A C 1
ATOM 1500 O O . GLU A 1 186 ? 3.270 -5.220 3.295 1.00 96.19 186 GLU A O 1
ATOM 1505 N N . ALA A 1 187 ? 3.176 -7.315 2.529 1.00 96.00 187 ALA A N 1
ATOM 1506 C CA . ALA A 1 187 ? 4.234 -7.793 3.415 1.00 96.00 187 ALA A CA 1
ATOM 1507 C C . ALA A 1 187 ? 5.586 -7.116 3.121 1.00 96.00 187 ALA A C 1
ATOM 1509 O O . ALA A 1 187 ? 6.262 -6.671 4.049 1.00 96.00 187 ALA A O 1
ATOM 1510 N N . VAL A 1 188 ? 5.972 -6.970 1.845 1.00 95.31 188 VAL A N 1
ATOM 1511 C CA . VAL A 1 188 ? 7.194 -6.228 1.465 1.00 95.31 188 VAL A CA 1
ATOM 1512 C C . VAL A 1 188 ? 7.086 -4.756 1.874 1.00 95.31 188 VAL A C 1
ATOM 1514 O O . VAL A 1 188 ? 8.053 -4.174 2.372 1.00 95.31 188 VAL A O 1
ATOM 1517 N N . ARG A 1 189 ? 5.912 -4.141 1.689 1.00 95.12 189 ARG A N 1
ATOM 1518 C CA . ARG A 1 189 ? 5.651 -2.757 2.105 1.00 95.12 189 ARG A CA 1
ATOM 1519 C C . ARG A 1 189 ? 5.820 -2.573 3.606 1.00 95.12 189 ARG A C 1
ATOM 1521 O O . ARG A 1 189 ? 6.510 -1.640 4.023 1.00 95.12 189 ARG A O 1
ATOM 1528 N N . PHE A 1 190 ? 5.229 -3.469 4.394 1.00 95.25 190 PHE A N 1
ATOM 1529 C CA . PHE A 1 190 ? 5.385 -3.483 5.841 1.00 95.25 190 PHE A CA 1
ATOM 1530 C C . PHE A 1 190 ? 6.855 -3.589 6.221 1.00 95.25 190 PHE A C 1
ATOM 1532 O O . PHE A 1 190 ? 7.336 -2.763 6.987 1.00 95.25 190 PHE A O 1
ATOM 1539 N N . ASP A 1 191 ? 7.572 -4.568 5.672 1.00 94.75 191 ASP A N 1
ATOM 1540 C CA . ASP A 1 191 ? 8.946 -4.856 6.068 1.00 94.75 191 ASP A CA 1
ATOM 1541 C C . ASP A 1 191 ? 9.879 -3.653 5.852 1.00 94.75 191 ASP A C 1
ATOM 1543 O O . ASP A 1 191 ? 10.620 -3.244 6.751 1.00 94.75 191 ASP A O 1
ATOM 1547 N N . LEU A 1 192 ? 9.757 -3.003 4.690 1.00 93.00 192 LEU A N 1
ATOM 1548 C CA . LEU A 1 192 ? 10.493 -1.780 4.373 1.00 93.00 192 LEU A CA 1
ATOM 1549 C C . LEU A 1 192 ? 10.150 -0.632 5.334 1.00 93.00 192 LEU A C 1
ATOM 1551 O O . LEU A 1 192 ? 11.048 0.071 5.808 1.00 93.00 192 LEU A O 1
ATOM 1555 N N . ALA A 1 193 ? 8.864 -0.432 5.636 1.00 91.69 193 ALA A N 1
ATOM 1556 C CA . ALA A 1 193 ? 8.419 0.604 6.567 1.00 91.69 193 ALA A CA 1
ATOM 1557 C C . ALA A 1 193 ? 8.882 0.317 8.008 1.00 91.69 193 ALA A C 1
ATOM 1559 O O . ALA A 1 193 ? 9.378 1.215 8.696 1.00 91.69 193 ALA A O 1
ATOM 1560 N N . TYR A 1 194 ? 8.778 -0.939 8.440 1.00 91.81 194 TYR A N 1
ATOM 1561 C CA . TYR A 1 194 ? 9.173 -1.421 9.755 1.00 91.81 194 TYR A CA 1
ATOM 1562 C C . TYR A 1 194 ? 10.670 -1.228 9.986 1.00 91.81 194 TYR A C 1
ATOM 1564 O O . TYR A 1 194 ? 11.055 -0.564 10.948 1.00 91.81 194 TYR A O 1
ATOM 1572 N N . HIS A 1 195 ? 11.528 -1.703 9.080 1.00 90.56 195 HIS A N 1
ATOM 1573 C CA . HIS A 1 195 ? 12.978 -1.554 9.220 1.00 90.56 195 HIS A CA 1
ATOM 1574 C C . HIS A 1 195 ? 13.440 -0.096 9.179 1.00 90.56 195 HIS A C 1
ATOM 1576 O O . HIS A 1 195 ? 14.336 0.283 9.938 1.00 90.56 195 HIS A O 1
ATOM 1582 N N . ALA A 1 196 ? 12.809 0.749 8.358 1.00 88.94 196 ALA A N 1
ATOM 1583 C CA . ALA A 1 196 ? 13.109 2.179 8.333 1.00 88.94 196 ALA A CA 1
ATOM 1584 C C . ALA A 1 196 ? 12.826 2.866 9.685 1.00 88.94 196 ALA A C 1
ATOM 1586 O O . ALA A 1 196 ? 13.468 3.867 10.026 1.00 88.94 196 ALA A O 1
ATOM 1587 N N . ARG A 1 197 ? 11.877 2.335 10.468 1.00 86.31 197 ARG A N 1
ATOM 1588 C CA . ARG A 1 197 ? 11.448 2.912 11.750 1.00 86.31 197 ARG A CA 1
ATOM 1589 C C . ARG A 1 197 ? 11.980 2.206 12.976 1.00 86.31 197 ARG A C 1
ATOM 1591 O O . ARG A 1 197 ? 12.067 2.856 14.011 1.00 86.31 197 ARG A O 1
ATOM 1598 N N . LEU A 1 198 ? 12.383 0.945 12.872 1.00 88.50 198 LEU A N 1
ATOM 1599 C CA . LEU A 1 198 ? 12.824 0.119 13.994 1.00 88.50 198 LEU A CA 1
ATOM 1600 C C . LEU A 1 198 ? 13.797 0.834 14.958 1.00 88.50 198 LEU A C 1
ATOM 1602 O O . LEU A 1 198 ? 13.554 0.773 16.162 1.00 88.50 198 LEU A O 1
ATOM 1606 N N . PRO A 1 199 ? 14.818 1.595 14.497 1.00 88.69 199 PRO A N 1
ATOM 1607 C CA . PRO A 1 199 ? 15.732 2.306 15.401 1.00 88.69 199 PRO A CA 1
ATOM 1608 C C . PRO A 1 199 ? 15.084 3.427 16.232 1.00 88.69 199 PRO A C 1
ATOM 1610 O O . PRO A 1 199 ? 15.709 3.949 17.151 1.00 88.69 199 PRO A O 1
ATOM 1613 N N . GLN A 1 200 ? 13.874 3.853 15.868 1.00 85.25 200 GLN A N 1
ATOM 1614 C CA . GLN A 1 200 ? 13.147 4.984 16.448 1.00 85.25 200 GLN A CA 1
ATOM 1615 C C . GLN A 1 200 ? 11.932 4.546 17.278 1.00 85.25 200 GLN A C 1
ATOM 1617 O O . GLN A 1 200 ? 11.350 5.388 17.959 1.00 85.25 200 GLN A O 1
ATOM 1622 N N . LEU A 1 201 ? 11.548 3.265 17.233 1.00 84.81 201 LEU A N 1
ATOM 1623 C CA . LEU A 1 201 ? 10.387 2.759 17.963 1.00 84.81 201 LEU A CA 1
ATOM 1624 C C . LEU A 1 201 ? 10.666 2.704 19.467 1.00 84.81 201 LEU A C 1
ATOM 1626 O O . LEU A 1 201 ? 11.673 2.145 19.912 1.00 84.81 201 LEU A O 1
ATOM 1630 N N . THR A 1 202 ? 9.733 3.226 20.258 1.00 86.75 202 THR A N 1
ATOM 1631 C CA . THR A 1 202 ? 9.732 3.062 21.716 1.00 86.75 202 THR A CA 1
ATOM 1632 C C . THR A 1 202 ? 9.505 1.598 22.102 1.00 86.75 202 THR A C 1
ATOM 1634 O O . THR A 1 202 ? 8.994 0.797 21.320 1.00 86.75 202 THR A O 1
ATOM 1637 N N . GLN A 1 203 ? 9.829 1.229 23.344 1.00 87.62 203 GLN A N 1
ATOM 1638 C CA . GLN A 1 203 ? 9.594 -0.135 23.836 1.00 87.62 203 GLN A CA 1
ATOM 1639 C C . GLN A 1 203 ? 8.110 -0.543 23.764 1.00 87.62 203 GLN A C 1
ATOM 1641 O O . GLN A 1 203 ? 7.795 -1.701 23.478 1.00 87.62 203 GLN A O 1
ATOM 1646 N N . LEU A 1 204 ? 7.203 0.407 24.013 1.00 86.25 204 LEU A N 1
ATOM 1647 C CA . LEU A 1 204 ? 5.762 0.183 23.940 1.00 86.25 204 LEU A CA 1
ATOM 1648 C C . LEU A 1 204 ? 5.330 -0.143 22.504 1.00 86.25 204 LEU A C 1
ATOM 1650 O O . LEU A 1 204 ? 4.625 -1.123 22.285 1.00 86.25 204 LEU A O 1
ATOM 1654 N N . GLU A 1 205 ? 5.808 0.622 21.525 1.00 86.19 205 GLU A N 1
ATOM 1655 C CA . GLU A 1 205 ? 5.506 0.401 20.105 1.00 86.19 205 GLU A CA 1
ATOM 1656 C C . GLU A 1 205 ? 6.124 -0.889 19.578 1.00 86.19 205 GLU A C 1
ATOM 1658 O O . GLU A 1 205 ? 5.485 -1.613 18.828 1.00 86.19 205 GLU A O 1
ATOM 1663 N N . GLN A 1 206 ? 7.340 -1.231 20.005 1.00 89.12 206 GLN A N 1
ATOM 1664 C CA . GLN A 1 206 ? 7.938 -2.518 19.650 1.00 89.12 206 GLN A CA 1
ATOM 1665 C C . GLN A 1 206 ? 7.110 -3.692 20.180 1.00 89.12 206 GLN A C 1
ATOM 1667 O O . GLN A 1 206 ? 6.963 -4.698 19.491 1.00 89.12 206 GLN A O 1
ATOM 1672 N N . THR A 1 207 ? 6.564 -3.564 21.393 1.00 89.50 207 THR A N 1
ATOM 1673 C CA . THR A 1 207 ? 5.687 -4.583 21.988 1.00 89.50 207 THR A CA 1
ATOM 1674 C C . THR A 1 207 ? 4.370 -4.679 21.220 1.00 89.50 207 THR A C 1
ATOM 1676 O O . THR A 1 207 ? 3.941 -5.779 20.892 1.00 89.50 207 THR A O 1
ATOM 1679 N N . TYR A 1 208 ? 3.780 -3.533 20.875 1.00 88.81 208 TYR A N 1
ATOM 1680 C CA . TYR A 1 208 ? 2.578 -3.443 20.049 1.00 88.81 208 TYR A CA 1
ATOM 1681 C C . TYR A 1 208 ? 2.758 -4.115 18.681 1.00 88.81 208 TYR A C 1
ATOM 1683 O O . TYR A 1 208 ? 2.019 -5.032 18.333 1.00 88.81 208 TYR A O 1
ATOM 1691 N N . CYS A 1 209 ? 3.792 -3.714 17.934 1.00 90.62 209 CYS A N 1
ATOM 1692 C CA . CYS A 1 209 ? 4.082 -4.274 16.618 1.00 90.62 209 CYS A CA 1
ATOM 1693 C C . CYS A 1 209 ? 4.355 -5.778 16.694 1.00 90.62 209 CYS A C 1
ATOM 1695 O O . CYS A 1 209 ? 3.945 -6.509 15.800 1.00 90.62 209 CYS A O 1
ATOM 1697 N N . ARG A 1 210 ? 5.030 -6.254 17.751 1.00 92.94 210 ARG A N 1
ATOM 1698 C CA . ARG A 1 210 ? 5.308 -7.684 17.923 1.00 92.94 210 ARG A CA 1
ATOM 1699 C C . ARG A 1 210 ? 4.028 -8.512 18.002 1.00 92.94 210 ARG A C 1
ATOM 1701 O O . ARG A 1 210 ? 3.968 -9.525 17.321 1.00 92.94 210 ARG A O 1
ATOM 1708 N N . GLY A 1 211 ? 3.025 -8.071 18.764 1.00 92.50 211 GLY A N 1
ATOM 1709 C CA . GLY A 1 211 ? 1.743 -8.779 18.854 1.00 92.50 211 GLY A CA 1
ATOM 1710 C C . GLY A 1 211 ? 1.084 -8.943 17.482 1.00 92.50 211 GLY A C 1
ATOM 1711 O O . GLY A 1 211 ? 0.785 -10.054 17.068 1.00 92.50 211 GLY A O 1
ATOM 1712 N N . LYS A 1 212 ? 1.000 -7.861 16.705 1.00 93.31 212 LYS A N 1
ATOM 1713 C CA . LYS A 1 212 ? 0.412 -7.912 15.356 1.00 93.31 212 LYS A CA 1
ATOM 1714 C C . LYS A 1 212 ? 1.201 -8.744 14.351 1.00 93.31 212 LYS A C 1
ATOM 1716 O O . LYS A 1 212 ? 0.624 -9.398 13.486 1.00 93.31 212 LYS A O 1
ATOM 1721 N N . ILE A 1 213 ?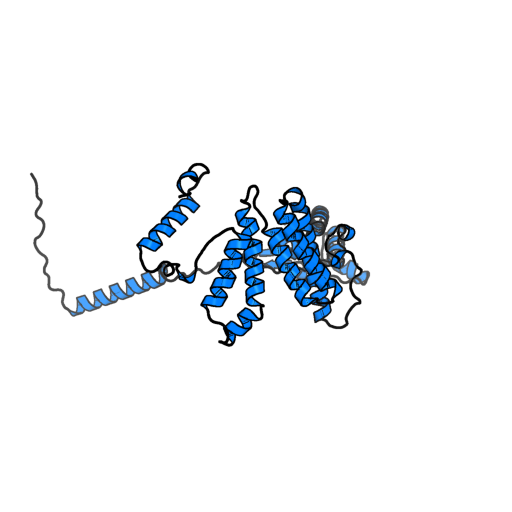 2.530 -8.719 14.446 1.00 96.00 213 ILE A N 1
ATOM 1722 C CA . ILE A 1 213 ? 3.395 -9.602 13.656 1.00 96.00 213 ILE A CA 1
ATOM 1723 C C . ILE A 1 213 ? 3.096 -11.066 14.007 1.00 96.00 213 ILE A C 1
ATOM 1725 O O . ILE A 1 213 ? 2.982 -11.898 13.108 1.00 96.00 213 ILE A O 1
ATOM 1729 N N . GLU A 1 214 ? 2.963 -11.387 15.297 1.00 96.25 214 GLU A N 1
ATOM 1730 C CA . GLU A 1 214 ? 2.606 -12.732 15.757 1.00 96.25 214 GLU A CA 1
ATOM 1731 C C . GLU A 1 214 ? 1.230 -13.155 15.221 1.00 96.25 214 GLU A C 1
ATOM 1733 O O . GLU A 1 214 ? 1.105 -14.279 14.735 1.00 96.25 214 GLU A O 1
ATOM 1738 N N . ASP A 1 215 ? 0.240 -12.262 15.216 1.00 94.81 215 ASP A N 1
ATOM 1739 C CA . ASP A 1 215 ? -1.088 -12.522 14.646 1.00 94.81 215 ASP A CA 1
ATOM 1740 C C . ASP A 1 215 ? -1.024 -12.771 13.130 1.00 94.81 215 ASP A C 1
ATOM 1742 O O . ASP A 1 215 ? -1.565 -13.764 12.639 1.00 94.81 215 ASP A O 1
ATOM 1746 N N . CYS A 1 216 ? -0.277 -11.951 12.377 1.00 96.50 216 CYS A N 1
ATOM 1747 C CA . CYS A 1 216 ? -0.025 -12.185 10.949 1.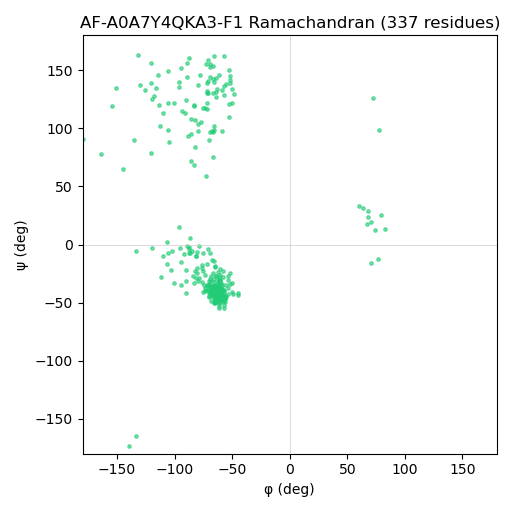00 96.50 216 CYS A CA 1
ATOM 1748 C C . CYS A 1 216 ? 0.592 -13.571 10.706 1.00 96.50 216 CYS A C 1
ATOM 1750 O O . CYS A 1 216 ? 0.147 -14.322 9.835 1.00 96.50 216 CYS A O 1
ATOM 1752 N N . ASN A 1 217 ? 1.603 -13.944 11.492 1.00 95.88 217 ASN A N 1
ATOM 1753 C CA . ASN A 1 217 ? 2.262 -15.242 11.358 1.00 95.88 217 ASN A CA 1
ATOM 1754 C C . ASN A 1 217 ? 1.310 -16.401 11.705 1.00 95.88 217 ASN A C 1
ATOM 1756 O O . ASN A 1 217 ? 1.334 -17.436 11.034 1.00 95.88 217 ASN A O 1
ATOM 1760 N N . GLN A 1 218 ? 0.409 -16.221 12.676 1.00 95.81 218 GLN A N 1
ATOM 1761 C CA . GLN A 1 218 ? -0.647 -17.191 12.983 1.00 95.81 218 GLN A CA 1
ATOM 1762 C C . GLN A 1 218 ? -1.652 -17.337 11.833 1.00 95.81 218 GLN A C 1
ATOM 1764 O O . GLN A 1 218 ? -1.949 -18.466 11.432 1.00 95.81 218 GLN A O 1
ATOM 1769 N N . PHE A 1 219 ? -2.142 -16.233 11.255 1.00 95.25 219 PHE A N 1
ATOM 1770 C CA . PHE A 1 219 ? -3.046 -16.279 10.098 1.00 95.25 219 PHE A CA 1
ATOM 1771 C C . PHE A 1 219 ? -2.394 -16.960 8.894 1.00 95.25 219 PHE A C 1
ATOM 1773 O O . PHE A 1 219 ? -3.029 -17.782 8.227 1.00 95.25 219 PHE A O 1
ATOM 1780 N N . TYR A 1 220 ? -1.112 -16.678 8.651 1.00 94.00 220 TYR A N 1
ATOM 1781 C CA . TYR A 1 220 ? -0.338 -17.340 7.606 1.00 94.00 220 TYR A CA 1
ATOM 1782 C C . TYR A 1 220 ? -0.225 -18.851 7.848 1.00 94.00 220 TYR A C 1
ATOM 1784 O O . TYR A 1 220 ? -0.564 -19.637 6.961 1.00 94.00 220 TYR A O 1
ATOM 1792 N N . ALA A 1 221 ? 0.171 -19.268 9.054 1.00 92.62 221 ALA A N 1
ATOM 1793 C CA . ALA A 1 221 ? 0.300 -20.680 9.417 1.00 92.62 221 ALA A CA 1
ATOM 1794 C C . ALA A 1 221 ? -1.035 -21.444 9.332 1.00 92.62 221 ALA A C 1
ATOM 1796 O O . ALA A 1 221 ? -1.058 -22.624 8.981 1.00 92.62 221 ALA A O 1
ATOM 1797 N N . ALA A 1 222 ? -2.151 -20.772 9.619 1.00 93.56 222 ALA A N 1
ATOM 1798 C CA . ALA A 1 222 ? -3.493 -21.333 9.513 1.00 93.56 222 ALA A CA 1
ATOM 1799 C C . ALA A 1 222 ? -4.060 -21.340 8.078 1.00 93.56 222 ALA A C 1
ATOM 1801 O O . ALA A 1 222 ? -5.145 -21.878 7.856 1.00 93.56 222 ALA A O 1
ATOM 1802 N N . GLY A 1 223 ? -3.368 -20.738 7.103 1.00 91.44 223 GLY A N 1
ATOM 1803 C CA . GLY A 1 223 ? -3.863 -20.598 5.730 1.00 91.44 223 GLY A CA 1
ATOM 1804 C C . GLY A 1 223 ? -5.030 -19.611 5.583 1.00 91.44 223 GLY A C 1
ATOM 1805 O O . GLY A 1 223 ? -5.754 -19.659 4.589 1.00 91.44 223 GLY A O 1
ATOM 1806 N N . MET A 1 224 ? -5.225 -18.713 6.551 1.00 93.12 224 MET A N 1
ATOM 1807 C CA . MET A 1 224 ? -6.288 -17.703 6.562 1.00 93.12 224 MET A CA 1
ATOM 1808 C C . MET A 1 224 ? -5.865 -16.473 5.747 1.00 93.12 224 MET A C 1
ATOM 1810 O O . MET A 1 224 ? -5.585 -15.408 6.285 1.00 93.12 224 MET A O 1
ATOM 1814 N N . SER A 1 225 ? -5.760 -16.624 4.422 1.00 93.06 225 SER A N 1
ATOM 1815 C CA . SER A 1 225 ? -5.177 -15.597 3.541 1.00 93.06 225 SER A CA 1
ATOM 1816 C C . SER A 1 225 ? -5.935 -14.264 3.535 1.00 93.06 225 SER A C 1
ATOM 1818 O O . SER A 1 225 ? -5.311 -13.214 3.429 1.00 93.06 225 SER A O 1
ATOM 1820 N N . TYR A 1 226 ? -7.267 -14.284 3.638 1.00 93.88 226 TYR A N 1
ATOM 1821 C CA . TYR A 1 226 ? -8.058 -13.050 3.666 1.00 93.88 226 TYR A CA 1
ATOM 1822 C C . TYR A 1 226 ? -7.816 -12.264 4.960 1.00 93.88 226 TYR A C 1
ATOM 1824 O O . TYR A 1 226 ? -7.506 -11.076 4.907 1.00 93.88 226 TYR A O 1
ATOM 1832 N N . ASP A 1 227 ? -7.885 -12.944 6.105 1.00 94.38 227 ASP A N 1
ATOM 1833 C CA . ASP A 1 227 ? -7.634 -12.343 7.417 1.00 94.38 227 ASP A CA 1
ATOM 1834 C C . ASP A 1 227 ? -6.183 -11.860 7.535 1.00 94.38 227 ASP A C 1
ATOM 1836 O O . ASP A 1 227 ? -5.937 -10.747 7.995 1.00 94.38 227 ASP A O 1
ATOM 1840 N N . LEU A 1 228 ? -5.229 -12.630 6.994 1.00 95.88 228 LEU A N 1
ATOM 1841 C CA . LEU A 1 228 ? -3.831 -12.216 6.878 1.00 95.88 228 LEU A CA 1
ATOM 1842 C C . LEU A 1 228 ? -3.683 -10.905 6.100 1.00 95.88 228 LEU A C 1
ATOM 1844 O O . LEU A 1 228 ? -2.950 -10.023 6.538 1.00 95.88 228 LEU A O 1
ATOM 1848 N N . LEU A 1 229 ? -4.347 -10.764 4.949 1.00 96.06 229 LEU A N 1
ATOM 1849 C CA . LEU A 1 229 ? -4.261 -9.531 4.166 1.00 96.06 229 LEU A CA 1
ATOM 1850 C C . LEU A 1 229 ? -4.821 -8.336 4.950 1.00 96.06 229 LEU A C 1
ATOM 1852 O O . LEU A 1 229 ? -4.210 -7.270 4.944 1.00 96.06 229 LEU A O 1
ATOM 1856 N N . LEU A 1 230 ? -5.954 -8.503 5.637 1.00 95.25 230 LEU A N 1
ATOM 1857 C CA . LEU A 1 230 ? -6.538 -7.430 6.446 1.00 95.25 230 LEU A CA 1
ATOM 1858 C C . LEU A 1 230 ? -5.624 -7.014 7.602 1.00 95.25 230 LEU A C 1
ATOM 1860 O O . LEU A 1 230 ? -5.430 -5.814 7.817 1.00 95.25 230 LEU A O 1
ATOM 1864 N N . GLU A 1 231 ? -5.037 -7.982 8.307 1.00 95.19 231 GLU A N 1
ATOM 1865 C CA . GLU A 1 231 ? -4.114 -7.692 9.404 1.00 95.19 231 GLU A CA 1
ATOM 1866 C C . GLU A 1 231 ? -2.831 -7.030 8.884 1.00 95.19 231 GLU A C 1
ATOM 1868 O O . GLU A 1 231 ? -2.384 -6.033 9.449 1.00 95.19 231 GLU A O 1
ATOM 1873 N N . LEU A 1 232 ? -2.297 -7.485 7.742 1.00 96.50 232 LEU A N 1
ATOM 1874 C CA . LEU A 1 232 ? -1.156 -6.847 7.079 1.00 96.50 232 LEU A CA 1
ATOM 1875 C C . LEU A 1 232 ? -1.452 -5.401 6.683 1.00 96.50 232 LEU A C 1
ATOM 1877 O O . LEU A 1 232 ? -0.613 -4.539 6.925 1.00 96.50 232 LEU A O 1
ATOM 1881 N N . ILE A 1 233 ? -2.628 -5.104 6.121 1.00 94.75 233 ILE A N 1
ATOM 1882 C CA . ILE A 1 233 ? -3.020 -3.724 5.791 1.00 94.75 233 ILE A CA 1
ATOM 1883 C C . ILE A 1 233 ? -3.023 -2.863 7.058 1.00 94.75 233 ILE A C 1
ATOM 1885 O O . ILE A 1 233 ? -2.440 -1.779 7.061 1.00 94.75 233 ILE A O 1
ATOM 1889 N N . GLY A 1 234 ? -3.622 -3.349 8.149 1.00 92.12 234 GLY A N 1
ATOM 1890 C CA . GLY A 1 234 ? -3.616 -2.643 9.432 1.00 92.12 234 GLY A CA 1
ATOM 1891 C C . GLY A 1 234 ? -2.202 -2.434 9.981 1.00 92.12 234 GLY A C 1
ATOM 1892 O O . GLY A 1 234 ? -1.871 -1.351 10.465 1.00 92.12 234 GLY A O 1
ATOM 1893 N N . LEU A 1 235 ? -1.346 -3.445 9.859 1.00 92.50 235 LEU A N 1
ATOM 1894 C CA . LEU A 1 235 ? 0.040 -3.407 10.304 1.00 92.50 235 LEU A CA 1
ATOM 1895 C C . LEU A 1 235 ? 0.905 -2.460 9.450 1.00 92.50 235 LEU A C 1
ATOM 1897 O O . LEU A 1 235 ? 1.756 -1.756 9.992 1.00 92.50 235 LEU A O 1
ATOM 1901 N N . VAL A 1 236 ? 0.672 -2.385 8.136 1.00 93.44 236 VAL A N 1
ATOM 1902 C CA . VAL A 1 236 ? 1.284 -1.401 7.227 1.00 93.44 236 VAL A CA 1
ATOM 1903 C C . VAL A 1 236 ? 0.826 0.007 7.575 1.00 93.44 236 VAL A C 1
ATOM 1905 O O . VAL A 1 236 ? 1.659 0.906 7.678 1.00 93.44 236 VAL A O 1
ATOM 1908 N N . GLU A 1 237 ? -0.479 0.215 7.774 1.00 88.88 237 GLU A N 1
ATOM 1909 C CA . GLU A 1 237 ? -1.023 1.505 8.201 1.00 88.88 237 GLU A CA 1
ATOM 1910 C C . GLU A 1 237 ? -0.349 1.962 9.490 1.00 88.88 237 GLU A C 1
ATOM 1912 O O . GLU A 1 237 ? 0.090 3.108 9.581 1.00 88.88 237 GLU A O 1
ATOM 1917 N N . ASP A 1 238 ? -0.203 1.066 10.463 1.00 86.62 238 ASP A N 1
ATOM 1918 C CA . ASP A 1 238 ? 0.508 1.347 11.701 1.00 86.62 238 ASP A CA 1
ATOM 1919 C C . ASP A 1 238 ? 1.987 1.632 11.421 1.00 86.62 238 ASP A C 1
ATOM 1921 O O . ASP A 1 238 ? 2.474 2.683 11.814 1.00 86.62 238 ASP A O 1
ATOM 1925 N N . ALA A 1 239 ? 2.705 0.805 10.662 1.00 85.69 239 ALA A N 1
ATOM 1926 C CA . ALA A 1 239 ? 4.116 1.033 10.339 1.00 85.69 239 ALA A CA 1
ATOM 1927 C C . ALA A 1 239 ? 4.364 2.340 9.565 1.00 85.69 239 ALA A C 1
ATOM 1929 O O . ALA A 1 239 ? 5.415 2.955 9.721 1.00 85.69 239 ALA A O 1
ATOM 1930 N N . GLU A 1 240 ? 3.413 2.807 8.756 1.00 83.50 240 GLU A N 1
ATOM 1931 C CA . GLU A 1 240 ? 3.507 4.064 8.012 1.00 83.50 240 GLU A CA 1
ATOM 1932 C C . GLU A 1 240 ? 2.962 5.276 8.789 1.00 83.50 240 GLU A C 1
ATOM 1934 O O . GLU A 1 240 ? 3.383 6.411 8.536 1.00 83.50 240 GLU A O 1
ATOM 1939 N N . SER A 1 241 ? 2.095 5.082 9.784 1.00 72.69 241 SER A N 1
ATOM 1940 C CA . SER A 1 241 ? 1.478 6.166 10.569 1.00 72.69 241 SER A CA 1
ATOM 1941 C C . SER A 1 241 ? 2.022 6.309 11.995 1.00 72.69 241 SER A C 1
ATOM 1943 O O . SER A 1 241 ? 1.880 7.379 12.593 1.00 72.69 241 SER A O 1
ATOM 1945 N N . LEU A 1 242 ? 2.713 5.290 12.514 1.00 62.12 242 LEU A N 1
ATOM 1946 C CA . LEU A 1 242 ? 3.343 5.269 13.831 1.00 62.12 242 LEU A CA 1
ATOM 1947 C C . LEU A 1 242 ? 4.490 6.273 13.896 1.00 62.12 242 LEU A C 1
ATOM 1949 O O . LEU A 1 242 ? 5.615 6.019 13.471 1.00 62.12 242 LEU A O 1
ATOM 1953 N N . THR A 1 243 ? 4.110 7.413 14.448 1.00 56.34 243 THR A N 1
ATOM 1954 C CA . THR A 1 243 ? 4.888 8.495 15.032 1.00 56.34 243 THR A CA 1
ATOM 1955 C C . THR A 1 243 ? 5.687 9.430 14.130 1.00 56.34 243 THR A C 1
ATOM 1957 O O . THR A 1 243 ? 6.572 9.084 13.352 1.00 56.34 243 THR A O 1
ATOM 1960 N N . THR A 1 244 ? 5.399 10.717 14.324 1.00 59.19 244 THR A N 1
ATOM 1961 C CA . THR A 1 244 ? 6.367 11.795 14.104 1.00 59.19 244 THR A CA 1
ATOM 1962 C C . THR A 1 244 ? 7.337 11.846 15.288 1.00 59.19 244 THR A C 1
ATOM 1964 O O . THR A 1 244 ? 6.932 11.592 16.419 1.00 59.19 244 THR A O 1
ATOM 1967 N N . ARG A 1 245 ? 8.616 12.187 15.071 1.00 60.81 245 ARG A N 1
ATOM 1968 C CA . ARG A 1 245 ? 9.626 12.265 16.151 1.00 60.81 245 ARG A CA 1
ATOM 1969 C C . ARG A 1 245 ? 9.125 13.057 17.370 1.00 60.81 245 ARG A C 1
ATOM 1971 O O . ARG A 1 245 ? 8.700 14.201 17.222 1.00 60.81 245 ARG A O 1
ATOM 1978 N N . GLY A 1 246 ? 9.267 12.471 18.564 1.00 64.19 246 GLY A N 1
ATOM 1979 C CA . GLY A 1 246 ? 8.918 13.112 19.841 1.00 64.19 246 GLY A CA 1
ATOM 1980 C C . GLY A 1 246 ? 7.424 13.096 20.176 1.00 64.19 246 GLY A C 1
ATOM 1981 O O . GLY A 1 246 ? 6.948 13.983 20.882 1.00 64.19 246 GLY A O 1
ATOM 1982 N N . GLN A 1 247 ? 6.679 12.135 19.633 1.00 69.25 247 GLN A N 1
ATOM 1983 C CA . GLN A 1 247 ? 5.264 11.952 19.931 1.00 69.25 247 GLN A CA 1
ATOM 1984 C C . GLN A 1 247 ? 5.063 11.416 21.352 1.00 69.25 247 GLN A C 1
ATOM 1986 O O . GLN A 1 247 ? 5.839 10.595 21.832 1.00 69.25 247 GLN A O 1
ATOM 1991 N N . ASP A 1 248 ? 4.033 11.925 22.025 1.00 75.94 248 ASP A N 1
ATOM 1992 C CA . ASP A 1 248 ? 3.681 11.516 23.383 1.00 75.94 248 ASP A CA 1
ATOM 1993 C C . ASP A 1 248 ? 3.231 10.046 23.400 1.00 75.94 248 ASP A C 1
ATOM 1995 O O . ASP A 1 248 ? 2.486 9.618 22.512 1.00 75.94 248 ASP A O 1
ATOM 1999 N N . GLU A 1 249 ? 3.648 9.297 24.424 1.00 80.81 249 GLU A N 1
ATOM 2000 C CA . GLU A 1 249 ? 3.269 7.895 24.647 1.00 80.81 249 GLU A CA 1
ATOM 2001 C C . GLU A 1 249 ? 1.745 7.708 24.654 1.00 80.81 249 GLU A C 1
ATOM 2003 O O . GLU A 1 249 ? 1.237 6.676 24.214 1.00 80.81 249 GLU A O 1
ATOM 2008 N N . PHE A 1 250 ? 0.999 8.731 25.086 1.00 82.12 250 PHE A N 1
ATOM 2009 C CA . PHE A 1 250 ? -0.455 8.774 25.002 1.00 82.12 250 PHE A CA 1
ATOM 2010 C C . PHE A 1 250 ? -0.966 8.430 23.601 1.00 82.12 250 PHE A C 1
ATOM 2012 O O . PHE A 1 250 ? -1.945 7.700 23.472 1.00 82.12 250 PHE A O 1
ATOM 2019 N N . VAL A 1 251 ? -0.310 8.910 22.539 1.00 80.19 251 VAL A N 1
ATOM 2020 C CA . VAL A 1 251 ? -0.773 8.637 21.176 1.00 80.19 251 VAL A CA 1
ATOM 2021 C C . VAL A 1 251 ? -0.512 7.188 20.784 1.00 80.19 251 VAL A C 1
ATOM 2023 O O . VAL A 1 251 ? -1.390 6.571 20.192 1.00 80.19 251 VAL A O 1
ATOM 2026 N N . SER A 1 252 ? 0.619 6.601 21.169 1.00 79.69 252 SER A N 1
ATOM 2027 C CA . SER A 1 252 ? 0.861 5.169 20.946 1.00 79.69 252 SER A CA 1
ATOM 2028 C C . SER A 1 252 ? -0.171 4.322 21.708 1.00 79.69 252 SER A C 1
ATOM 2030 O O . SER A 1 252 ? -0.709 3.366 21.158 1.00 79.69 252 SER A O 1
ATOM 2032 N N . LYS A 1 253 ? -0.569 4.734 22.922 1.00 85.81 253 LYS A N 1
ATOM 2033 C CA . LYS A 1 253 ? -1.642 4.081 23.695 1.00 85.81 253 LYS A CA 1
ATOM 2034 C C . LYS A 1 253 ? -3.022 4.153 23.034 1.00 85.81 253 LYS A C 1
ATOM 2036 O O . LYS A 1 253 ? -3.834 3.251 23.225 1.00 85.81 253 LYS A O 1
ATOM 2041 N N . THR A 1 254 ? -3.298 5.170 22.210 1.00 87.25 254 THR A N 1
ATOM 2042 C CA . THR A 1 254 ? -4.567 5.217 21.456 1.00 87.25 254 THR A CA 1
ATOM 2043 C C . THR A 1 254 ? -4.717 4.098 20.428 1.00 87.25 254 THR A C 1
ATOM 2045 O O . THR A 1 254 ? -5.844 3.801 20.040 1.00 87.25 254 THR A O 1
ATOM 2048 N N . LEU A 1 255 ? -3.625 3.453 20.010 1.00 82.94 255 LEU A N 1
ATOM 2049 C CA . LEU A 1 255 ? -3.670 2.326 19.074 1.00 82.94 255 LEU A CA 1
ATOM 2050 C C . LEU A 1 255 ? -4.147 1.048 19.757 1.00 82.94 255 LEU A C 1
ATOM 2052 O O . LEU A 1 255 ? -5.013 0.368 19.222 1.00 82.94 255 LEU A O 1
ATOM 2056 N N . PHE A 1 256 ? -3.680 0.798 20.982 1.00 87.75 256 PHE A N 1
ATOM 2057 C CA . PHE A 1 256 ? -4.214 -0.267 21.832 1.00 87.75 256 PHE A CA 1
ATOM 2058 C C . PHE A 1 256 ? -5.716 -0.078 22.062 1.00 87.75 256 PHE A C 1
ATOM 2060 O O . PHE A 1 256 ? -6.493 -1.001 21.844 1.00 87.75 256 PHE A O 1
ATOM 2067 N N . LEU A 1 257 ? -6.139 1.151 22.390 1.00 92.00 257 LEU A N 1
ATOM 2068 C CA . LEU A 1 257 ? -7.561 1.462 22.525 1.00 92.00 257 LEU A CA 1
ATOM 2069 C C . LEU A 1 257 ? -8.328 1.208 21.221 1.00 92.00 257 LEU A C 1
ATOM 2071 O O . LEU A 1 257 ? -9.413 0.638 21.255 1.00 92.00 257 LEU A O 1
ATOM 2075 N N . ARG A 1 258 ? -7.798 1.641 20.070 1.00 90.19 258 ARG A N 1
ATOM 2076 C CA . ARG A 1 258 ? -8.427 1.401 18.763 1.00 90.19 258 ARG A CA 1
ATOM 2077 C C . ARG A 1 258 ? -8.653 -0.092 18.530 1.00 90.19 258 ARG A C 1
ATOM 2079 O O . ARG A 1 258 ? -9.739 -0.456 18.086 1.00 90.19 258 ARG A O 1
ATOM 2086 N N . ASP A 1 259 ? -7.653 -0.917 18.814 1.00 88.19 259 ASP A N 1
ATOM 2087 C CA . ASP A 1 259 ? -7.718 -2.354 18.565 1.00 88.19 259 ASP A CA 1
ATOM 2088 C C . ASP A 1 259 ? -8.697 -3.036 19.530 1.00 88.19 259 ASP A C 1
ATOM 2090 O O . ASP A 1 259 ? -9.618 -3.696 19.067 1.00 88.19 259 ASP A O 1
ATOM 2094 N N . HIS A 1 260 ? -8.661 -2.730 20.832 1.00 93.69 260 HIS A N 1
ATOM 2095 C CA . HIS A 1 260 ? -9.680 -3.220 21.771 1.00 93.69 260 HIS A CA 1
ATOM 2096 C C . HIS A 1 260 ? -11.109 -2.789 21.400 1.00 93.69 260 HIS A C 1
ATOM 2098 O O . HIS A 1 260 ? -12.074 -3.518 21.637 1.00 93.69 260 HIS A O 1
ATOM 2104 N N . LEU A 1 261 ? -11.279 -1.595 20.822 1.00 93.69 261 LEU A N 1
ATOM 2105 C CA . LEU A 1 261 ? -12.579 -1.159 20.315 1.00 93.69 261 LEU A CA 1
ATOM 2106 C C . LEU A 1 261 ? -13.006 -1.943 19.071 1.00 93.69 261 LEU A C 1
ATOM 2108 O O . LEU A 1 261 ? -14.201 -2.181 18.918 1.00 93.69 261 LEU A O 1
ATOM 2112 N N . ARG A 1 262 ? -12.074 -2.348 18.199 1.00 89.62 262 ARG A N 1
ATOM 2113 C CA . ARG A 1 262 ? -12.365 -3.259 17.080 1.00 89.62 262 ARG A CA 1
ATOM 2114 C C . ARG A 1 262 ? -12.756 -4.639 17.603 1.00 89.62 262 ARG A C 1
ATOM 2116 O O . ARG A 1 262 ? -13.838 -5.104 17.261 1.00 89.62 262 ARG A O 1
ATOM 2123 N N . ASP A 1 263 ? -11.988 -5.198 18.533 1.00 91.69 263 ASP A N 1
ATOM 2124 C CA . ASP A 1 263 ? -12.293 -6.486 19.170 1.00 91.69 263 ASP A CA 1
ATOM 2125 C C . ASP A 1 263 ? -13.674 -6.477 19.831 1.00 91.69 263 ASP A C 1
ATOM 2127 O O . ASP A 1 263 ? -14.433 -7.443 19.751 1.00 91.69 263 ASP A O 1
ATOM 2131 N N . LEU A 1 264 ? -14.049 -5.356 20.458 1.00 94.88 264 LEU A N 1
ATOM 2132 C CA . LEU A 1 264 ? -15.383 -5.187 21.019 1.00 94.88 264 LEU A CA 1
ATOM 2133 C C . LEU A 1 264 ? -16.465 -5.290 19.940 1.00 94.88 264 LEU A C 1
ATOM 2135 O O . LEU A 1 264 ? -17.484 -5.925 20.197 1.00 94.88 264 LEU A O 1
ATOM 2139 N N . LEU A 1 265 ? -16.268 -4.704 18.755 1.00 93.00 265 LEU A N 1
ATOM 2140 C CA . LEU A 1 265 ? -17.237 -4.771 17.653 1.00 93.00 265 LEU A CA 1
ATOM 2141 C C . LEU A 1 265 ? -17.416 -6.193 17.104 1.00 93.00 265 LEU A C 1
ATOM 2143 O O . LEU A 1 265 ? -18.519 -6.525 16.658 1.00 93.00 265 LEU A O 1
ATOM 2147 N N . ASP A 1 266 ? -16.379 -7.022 17.187 1.00 90.88 266 ASP A N 1
ATOM 2148 C CA . ASP A 1 266 ? -16.410 -8.425 16.760 1.00 90.88 266 ASP A CA 1
ATOM 2149 C C . ASP A 1 266 ? -16.791 -9.388 17.901 1.00 90.88 266 ASP A C 1
ATOM 2151 O O . ASP A 1 266 ? -17.062 -10.571 17.683 1.00 90.88 266 ASP A O 1
ATOM 2155 N N . SER A 1 267 ? -16.883 -8.881 19.133 1.00 94.19 267 SER A N 1
ATOM 2156 C CA . SER A 1 267 ? -17.171 -9.690 20.314 1.00 94.19 267 SER A CA 1
ATOM 2157 C C . SER A 1 267 ? -18.610 -10.241 20.350 1.00 94.19 267 SER A C 1
ATOM 2159 O O . SER A 1 267 ? -19.563 -9.584 19.901 1.00 94.19 267 SER A O 1
ATOM 2161 N N . PRO A 1 268 ? -18.828 -11.394 21.021 1.00 96.44 268 PRO A N 1
ATOM 2162 C CA . PRO A 1 268 ? -20.171 -11.900 21.308 1.00 96.44 268 PRO A CA 1
ATOM 2163 C C . PRO A 1 268 ? -21.046 -10.884 22.054 1.00 96.44 268 PRO A C 1
ATOM 2165 O O . PRO A 1 268 ? -22.242 -10.786 21.793 1.00 96.44 268 PRO A O 1
ATOM 2168 N N . GLN A 1 269 ? -20.444 -10.078 22.936 1.00 95.25 269 GLN A N 1
ATOM 2169 C CA . GLN A 1 269 ? -21.155 -9.053 23.698 1.00 95.25 269 GLN A CA 1
ATOM 2170 C C . GLN A 1 269 ? -21.787 -7.996 22.779 1.00 95.25 269 GLN A C 1
ATOM 2172 O O . GLN A 1 269 ? -22.931 -7.587 22.992 1.00 95.25 269 GLN A O 1
ATOM 2177 N N . TYR A 1 270 ? -21.073 -7.559 21.740 1.00 95.31 270 TYR A N 1
ATOM 2178 C CA . TYR A 1 270 ? -21.609 -6.590 20.787 1.00 95.31 270 TYR A CA 1
ATOM 2179 C C . TYR A 1 270 ? -22.607 -7.220 19.810 1.00 95.31 270 TYR A C 1
ATOM 2181 O O . TYR A 1 270 ? -23.595 -6.579 19.442 1.00 95.31 270 TYR A O 1
ATOM 2189 N N . ALA A 1 271 ? -22.421 -8.492 19.445 1.00 95.62 271 ALA A N 1
ATOM 2190 C CA . ALA A 1 271 ? -23.435 -9.250 18.713 1.00 95.62 271 ALA A CA 1
ATOM 2191 C C . ALA A 1 271 ? -24.752 -9.352 19.510 1.00 95.62 271 ALA A C 1
ATOM 2193 O O . ALA A 1 271 ? -25.833 -9.127 18.960 1.00 95.62 271 ALA A O 1
ATOM 2194 N N . ASP A 1 272 ? -24.670 -9.601 20.817 1.00 96.94 272 ASP A N 1
ATOM 2195 C CA . ASP A 1 272 ? -25.821 -9.618 21.721 1.00 96.94 272 ASP A CA 1
ATOM 2196 C C . ASP A 1 272 ? -26.476 -8.245 21.871 1.00 96.94 272 ASP A C 1
ATOM 2198 O O . ASP A 1 272 ? -27.704 -8.150 21.923 1.00 96.94 272 ASP A O 1
ATOM 2202 N N . PHE A 1 273 ? -25.687 -7.172 21.869 1.00 95.50 273 PHE A N 1
ATOM 2203 C CA . PHE A 1 273 ? -26.211 -5.809 21.826 1.00 95.50 273 PHE A CA 1
ATOM 2204 C C . PHE A 1 273 ? -26.995 -5.541 20.533 1.00 95.50 273 PHE A C 1
ATOM 2206 O O . PHE A 1 273 ? -28.126 -5.058 20.599 1.00 95.50 273 PHE A O 1
ATOM 2213 N N . LYS A 1 274 ? -26.468 -5.929 19.360 1.00 94.75 274 LYS A N 1
ATOM 2214 C CA . LYS A 1 274 ? -27.202 -5.825 18.079 1.00 94.75 274 LYS A CA 1
ATOM 2215 C C . LYS A 1 274 ? -28.498 -6.640 18.085 1.00 94.75 274 LYS A C 1
ATOM 2217 O O . LYS A 1 274 ? -29.482 -6.223 17.481 1.00 94.75 274 LYS A O 1
ATOM 2222 N N . ALA A 1 275 ? -28.504 -7.781 18.771 1.00 96.19 275 ALA A N 1
ATOM 2223 C CA . ALA A 1 275 ? -29.683 -8.626 18.940 1.00 96.19 275 ALA A CA 1
ATOM 2224 C C . ALA A 1 275 ? -30.666 -8.116 20.017 1.00 96.19 275 ALA A C 1
ATOM 2226 O O . ALA A 1 275 ? -31.699 -8.746 20.240 1.00 96.19 275 ALA A O 1
ATOM 2227 N N . GLY A 1 276 ? -30.359 -7.007 20.702 1.00 95.25 276 GLY A N 1
ATOM 2228 C CA . GLY A 1 276 ? -31.183 -6.442 21.775 1.00 95.25 276 GLY A CA 1
ATOM 2229 C C . GLY A 1 276 ? -31.142 -7.223 23.095 1.00 95.25 276 GLY A C 1
ATOM 2230 O O . GLY A 1 276 ? -31.975 -6.983 23.965 1.00 95.25 276 GLY A O 1
ATOM 2231 N N . ARG A 1 277 ? -30.199 -8.161 23.250 1.00 96.31 277 ARG A N 1
ATOM 2232 C CA . ARG A 1 277 ? -30.002 -8.965 24.471 1.00 96.31 277 ARG A CA 1
ATOM 2233 C C . ARG A 1 277 ? -29.154 -8.250 25.524 1.00 96.31 277 ARG A C 1
ATOM 2235 O O . ARG A 1 277 ? -29.310 -8.522 26.709 1.00 96.31 277 ARG A O 1
ATOM 2242 N N . VAL A 1 278 ? -28.279 -7.348 25.086 1.00 95.00 278 VAL A N 1
ATOM 2243 C CA . VAL A 1 278 ? -27.419 -6.502 25.928 1.00 95.00 278 VAL A CA 1
ATOM 2244 C C . VAL A 1 278 ? -27.832 -5.044 25.749 1.00 95.00 278 VAL A C 1
ATOM 2246 O O . VAL A 1 278 ? -28.250 -4.627 24.668 1.00 95.00 278 VAL A O 1
ATOM 2249 N N . THR A 1 279 ? -27.733 -4.255 26.813 1.00 93.50 279 THR A N 1
ATOM 2250 C CA . THR A 1 279 ? -28.117 -2.840 26.832 1.00 93.50 279 THR A CA 1
ATOM 2251 C C . THR A 1 279 ? -26.957 -1.925 26.420 1.00 93.50 279 THR A C 1
ATOM 2253 O O . THR A 1 279 ? -25.784 -2.262 26.574 1.00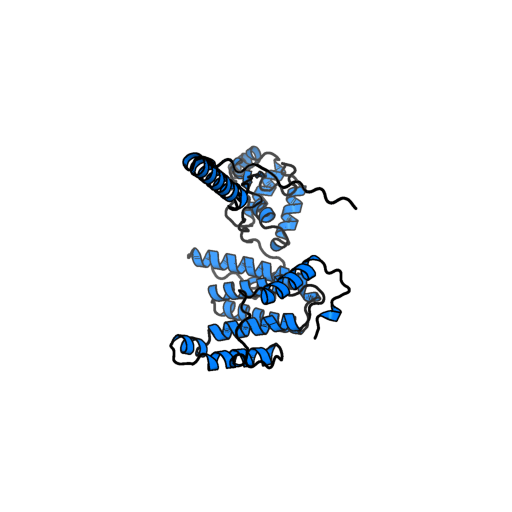 93.50 279 THR A O 1
ATOM 2256 N N . ALA A 1 280 ? -27.263 -0.720 25.923 1.00 91.44 280 ALA A N 1
ATOM 2257 C CA . ALA A 1 280 ? -26.231 0.265 25.577 1.00 91.44 280 ALA A CA 1
ATOM 2258 C C . ALA A 1 280 ? -25.291 0.615 26.760 1.00 91.44 280 ALA A C 1
ATOM 2260 O O . ALA A 1 280 ? -24.079 0.597 26.547 1.00 91.44 280 ALA A O 1
ATOM 2261 N N . PRO A 1 281 ? -25.785 0.851 27.997 1.00 92.44 281 PRO A N 1
ATOM 2262 C CA . PRO A 1 281 ? -24.965 0.972 29.212 1.00 92.44 281 PRO A CA 1
ATOM 2263 C C . PRO A 1 281 ? -23.868 -0.086 29.382 1.00 92.44 281 PRO A C 1
ATOM 2265 O O . PRO A 1 281 ? -22.741 0.221 29.764 1.00 92.44 281 PRO A O 1
ATOM 2268 N N . GLU A 1 282 ? -24.164 -1.349 29.082 1.00 92.00 282 GLU A N 1
ATOM 2269 C CA . GLU A 1 282 ? -23.205 -2.446 29.250 1.00 92.00 282 GLU A CA 1
ATOM 2270 C C . GLU A 1 282 ? -22.074 -2.388 28.219 1.00 92.00 282 GLU A C 1
ATOM 2272 O O . GLU A 1 282 ? -20.922 -2.661 28.562 1.00 92.00 282 GLU A O 1
ATOM 2277 N N . ILE A 1 283 ? -22.375 -1.970 26.985 1.00 94.12 283 ILE A N 1
ATOM 2278 C CA . ILE A 1 283 ? -21.356 -1.700 25.961 1.00 94.12 283 ILE A CA 1
ATOM 2279 C C . ILE A 1 283 ? -20.522 -0.476 26.343 1.00 94.12 283 ILE A C 1
ATOM 2281 O O . ILE A 1 283 ? -19.296 -0.517 26.249 1.00 94.12 283 ILE A O 1
ATOM 2285 N N . LEU A 1 284 ? -21.154 0.593 26.839 1.00 93.25 284 LEU A N 1
ATOM 2286 C CA . LEU A 1 284 ? -20.434 1.785 27.296 1.00 93.25 284 LE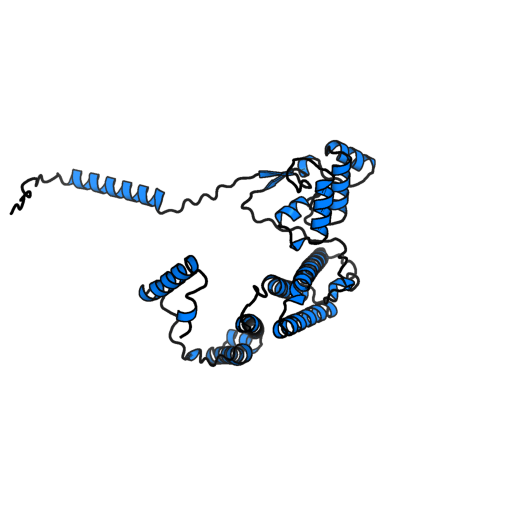U A CA 1
ATOM 2287 C C . LEU A 1 284 ? -19.458 1.453 28.429 1.00 93.25 284 LEU A C 1
ATOM 2289 O O . LEU A 1 284 ? -18.314 1.888 28.379 1.00 93.25 284 LEU A O 1
ATOM 2293 N N . LYS A 1 285 ? -19.846 0.605 29.386 1.00 94.56 285 LYS A N 1
ATOM 2294 C CA . LYS A 1 285 ? -18.940 0.126 30.443 1.00 94.56 285 LYS A CA 1
ATOM 2295 C C . LYS A 1 285 ? -17.755 -0.683 29.916 1.00 94.56 285 LYS A C 1
ATOM 2297 O O . LYS A 1 285 ? -16.678 -0.630 30.509 1.00 94.56 285 LYS A O 1
ATOM 2302 N N . ALA A 1 286 ? -17.928 -1.443 28.832 1.00 94.94 286 ALA A N 1
ATOM 2303 C CA . ALA A 1 286 ? -16.806 -2.120 28.182 1.00 94.94 286 ALA A CA 1
ATOM 2304 C C . ALA A 1 286 ? -15.823 -1.093 27.593 1.00 94.94 286 ALA A C 1
ATOM 2306 O O . ALA A 1 286 ? -14.623 -1.187 27.838 1.00 94.94 286 ALA A O 1
ATOM 2307 N N . ILE A 1 287 ? -16.334 -0.051 26.929 1.00 94.62 287 ILE A N 1
ATOM 2308 C CA . ILE A 1 287 ? -15.521 1.060 26.407 1.00 94.62 287 ILE A CA 1
ATOM 2309 C C . ILE A 1 287 ? -14.800 1.807 27.542 1.00 94.62 287 ILE A C 1
ATOM 2311 O O . ILE A 1 287 ? -13.608 2.081 27.435 1.00 94.62 287 ILE A O 1
ATOM 2315 N N . GLU A 1 288 ? -15.488 2.112 28.646 1.00 95.00 288 GLU A N 1
ATOM 2316 C CA . GLU A 1 288 ? -14.895 2.751 29.832 1.00 95.00 288 GLU A CA 1
ATOM 2317 C C . GLU A 1 288 ? -13.746 1.925 30.420 1.00 95.00 288 GLU A C 1
ATOM 2319 O O . GLU A 1 288 ? -12.725 2.479 30.832 1.00 95.00 288 GLU A O 1
ATOM 2324 N N . ARG A 1 289 ? -13.883 0.592 30.425 1.00 95.88 289 ARG A N 1
ATOM 2325 C CA . ARG A 1 289 ? -12.821 -0.317 30.863 1.00 95.88 289 ARG A CA 1
ATOM 2326 C C . ARG A 1 289 ? -11.580 -0.182 29.984 1.00 95.88 289 ARG A C 1
ATOM 2328 O O . ARG A 1 289 ? -10.497 -0.039 30.541 1.00 95.88 289 ARG A O 1
ATOM 2335 N N . TYR A 1 290 ? -11.735 -0.172 28.660 1.00 95.56 290 TYR A N 1
ATOM 2336 C CA . TYR A 1 290 ? -10.610 0.004 27.735 1.00 95.56 290 TYR A CA 1
ATOM 2337 C C . TYR A 1 290 ? -9.983 1.399 27.847 1.00 95.56 290 TYR A C 1
ATOM 2339 O O . TYR A 1 290 ? -8.766 1.521 27.930 1.00 95.56 290 TYR A O 1
ATOM 2347 N N . LEU A 1 291 ? -10.787 2.460 27.988 1.00 93.00 291 LEU A N 1
ATOM 2348 C CA . LEU A 1 291 ? -10.280 3.818 28.240 1.00 93.00 291 LEU A CA 1
ATOM 2349 C C . LEU A 1 291 ? -9.412 3.889 29.504 1.00 93.00 291 LEU A C 1
ATOM 2351 O O . LEU A 1 291 ? -8.355 4.525 29.500 1.00 93.00 291 LEU A O 1
ATOM 2355 N N . LYS A 1 292 ? -9.838 3.219 30.578 1.00 94.75 292 LYS A N 1
ATOM 2356 C CA . LYS A 1 292 ? -9.068 3.142 31.820 1.00 94.75 292 LYS A CA 1
ATOM 2357 C C . LYS A 1 292 ? -7.818 2.276 31.667 1.00 94.75 292 LYS A C 1
ATOM 2359 O O . LYS A 1 292 ? -6.762 2.668 32.151 1.00 94.75 292 LYS A O 1
ATOM 2364 N N . GLN A 1 293 ? -7.936 1.118 31.025 1.00 93.94 293 GLN A N 1
ATOM 2365 C CA . GLN A 1 293 ? -6.839 0.171 30.836 1.00 93.94 293 GLN A CA 1
ATOM 2366 C C . GLN A 1 293 ? -5.727 0.753 29.957 1.00 93.94 293 GLN A C 1
ATOM 2368 O O . GLN A 1 293 ? -4.563 0.719 30.351 1.00 93.94 293 GLN A O 1
ATOM 2373 N N . ASP A 1 294 ? -6.086 1.313 28.803 1.00 91.69 294 ASP A N 1
ATOM 2374 C CA . ASP A 1 294 ? -5.116 1.692 27.774 1.00 91.69 294 ASP A CA 1
ATOM 2375 C C . ASP A 1 294 ? -4.617 3.121 27.966 1.00 91.69 294 ASP A C 1
ATOM 2377 O O . ASP A 1 294 ? -3.425 3.393 27.833 1.00 91.69 294 ASP A O 1
ATOM 2381 N N . LEU A 1 295 ? -5.519 4.048 28.308 1.00 91.56 295 LEU A N 1
ATOM 2382 C CA . LEU A 1 295 ? -5.203 5.475 28.416 1.00 91.56 295 LEU A CA 1
ATOM 2383 C C . LEU A 1 295 ? -5.114 5.980 29.861 1.00 91.56 295 LEU A C 1
ATOM 2385 O O . LEU A 1 295 ? -4.747 7.136 30.071 1.00 91.56 295 LEU A O 1
ATOM 2389 N N . GLY A 1 296 ? -5.467 5.164 30.860 1.00 92.19 296 GLY A N 1
ATOM 2390 C CA . GLY A 1 296 ? -5.568 5.617 32.251 1.00 92.19 296 GLY A CA 1
ATOM 2391 C C . GLY A 1 296 ? -6.712 6.609 32.491 1.00 92.19 296 GLY A C 1
ATOM 2392 O O . GLY A 1 296 ? -6.697 7.330 33.487 1.00 92.19 296 GLY A O 1
ATOM 2393 N N . LEU A 1 297 ? -7.689 6.691 31.579 1.00 91.38 297 LEU A N 1
ATOM 2394 C CA . LEU A 1 297 ? -8.779 7.662 31.649 1.00 91.38 297 LEU A CA 1
ATOM 2395 C C . LEU A 1 297 ? -9.975 7.092 32.412 1.00 91.38 297 LEU A C 1
ATOM 2397 O O . LEU A 1 297 ? -10.669 6.195 31.938 1.00 91.38 297 LEU A O 1
ATOM 2401 N N . GLU A 1 298 ? -10.263 7.666 33.578 1.00 92.94 298 GLU A N 1
ATOM 2402 C CA . GLU A 1 298 ? -11.483 7.369 34.326 1.00 92.94 298 GLU A CA 1
ATOM 2403 C C . GLU A 1 298 ? -12.627 8.262 33.835 1.00 92.94 298 GLU A C 1
ATOM 2405 O O . GLU A 1 298 ? -12.787 9.407 34.259 1.00 92.94 298 GLU A O 1
ATOM 2410 N N . VAL A 1 299 ? -13.423 7.737 32.903 1.00 90.00 299 VAL A N 1
ATOM 2411 C CA . VAL A 1 299 ? -14.585 8.428 32.331 1.00 90.00 299 VAL A CA 1
ATOM 2412 C C . VAL A 1 299 ? -15.836 7.607 32.606 1.00 90.00 299 VAL A C 1
ATOM 2414 O O . VAL A 1 299 ? -15.819 6.391 32.470 1.00 90.00 299 VAL A O 1
ATOM 2417 N N . THR A 1 300 ? -16.933 8.272 32.968 1.00 92.00 300 THR A N 1
ATOM 2418 C CA . THR A 1 300 ? -18.272 7.670 32.949 1.00 92.00 300 THR A CA 1
ATOM 2419 C C . THR A 1 300 ? -19.028 8.244 31.757 1.00 92.00 300 THR A C 1
ATOM 2421 O O . THR A 1 300 ? -19.536 9.365 31.833 1.00 92.00 300 THR A O 1
ATOM 2424 N N . ILE A 1 301 ? -19.073 7.505 30.650 1.00 87.12 301 ILE A N 1
ATOM 2425 C CA . ILE A 1 301 ? -19.646 7.934 29.370 1.00 87.12 301 ILE A CA 1
ATOM 2426 C C . ILE A 1 301 ? -21.124 8.283 29.537 1.00 87.12 301 ILE A C 1
ATOM 2428 O O . ILE A 1 301 ? -21.575 9.292 29.005 1.00 87.12 301 ILE A O 1
ATOM 2432 N N . GLU A 1 302 ? -21.858 7.527 30.353 1.00 83.62 302 GLU A N 1
ATOM 2433 C CA . GLU A 1 302 ? -23.269 7.807 30.662 1.00 83.62 302 GLU A CA 1
ATOM 2434 C C . GLU A 1 302 ? -23.493 9.173 31.326 1.00 83.62 302 GLU A C 1
ATOM 2436 O O . GLU A 1 302 ? -24.572 9.752 31.218 1.00 83.62 302 GLU A O 1
ATOM 2441 N N . LYS A 1 303 ? -22.477 9.694 32.026 1.00 84.88 303 LYS A N 1
ATOM 2442 C CA . LYS A 1 303 ? -22.524 10.996 32.705 1.00 84.88 303 LYS A CA 1
ATOM 2443 C C . LYS A 1 303 ? -21.939 12.120 31.858 1.00 84.88 303 LYS A C 1
ATOM 2445 O O . LYS A 1 303 ? -21.955 13.271 32.301 1.00 84.88 303 LYS A O 1
ATOM 2450 N N . LEU A 1 304 ? -21.406 11.819 30.672 1.00 80.19 304 LEU A N 1
ATOM 2451 C CA . LEU A 1 304 ? -20.981 12.865 29.756 1.00 80.19 304 LEU A CA 1
ATOM 2452 C C . LEU A 1 304 ? -22.215 13.661 29.336 1.00 80.19 304 LEU A C 1
ATOM 2454 O O . LEU A 1 304 ? -23.245 13.109 28.951 1.00 80.19 304 LEU A O 1
ATOM 2458 N N . GLY A 1 305 ? -22.108 14.986 29.429 1.00 74.94 305 GLY A N 1
ATOM 2459 C CA . GLY A 1 305 ? -23.134 15.868 28.890 1.00 74.94 305 GLY A CA 1
ATOM 2460 C C . GLY A 1 305 ? -23.353 15.603 27.394 1.00 74.94 305 GLY A C 1
ATOM 2461 O O . GLY A 1 305 ? -22.485 15.021 26.735 1.00 74.94 305 GLY A O 1
ATOM 2462 N N . PRO A 1 306 ? -24.490 16.049 26.832 1.00 70.19 306 PRO A N 1
ATOM 2463 C CA . PRO A 1 306 ? -24.766 15.868 25.413 1.00 70.19 306 PRO A CA 1
ATOM 2464 C C . PRO A 1 306 ? -23.594 16.386 24.562 1.00 70.19 306 PRO A C 1
ATOM 2466 O O . PRO A 1 306 ? -22.968 17.392 24.933 1.00 70.19 306 PRO A O 1
ATOM 2469 N N . PRO A 1 307 ? -23.286 15.729 23.424 1.00 64.19 307 PRO A N 1
ATOM 2470 C CA . PRO A 1 307 ? -22.246 16.201 22.522 1.00 64.19 307 PRO A CA 1
ATOM 2471 C C . PRO A 1 307 ? -22.500 17.671 22.184 1.00 64.19 307 PRO A C 1
ATOM 2473 O O . PRO A 1 307 ? -23.649 18.100 22.059 1.00 64.19 307 PRO A O 1
ATOM 2476 N N . ARG A 1 308 ? -21.423 18.462 22.083 1.00 68.00 308 ARG A N 1
ATOM 2477 C CA . ARG A 1 308 ? -21.530 19.912 21.864 1.00 68.00 308 ARG A CA 1
ATOM 2478 C C . ARG A 1 308 ? -22.471 20.191 20.696 1.00 68.00 308 ARG A C 1
ATOM 2480 O O . ARG A 1 308 ? -22.202 19.770 19.575 1.00 68.00 308 ARG A O 1
ATOM 2487 N N . ASP A 1 309 ? -23.527 20.952 20.962 1.00 69.50 309 ASP A N 1
ATOM 2488 C CA . ASP A 1 309 ? -24.474 21.384 19.942 1.00 69.50 309 ASP A CA 1
ATOM 2489 C C . ASP A 1 309 ? -23.778 22.334 18.961 1.00 69.50 309 ASP A C 1
ATOM 2491 O O . ASP A 1 309 ? -23.584 23.523 19.236 1.00 69.50 309 ASP A O 1
ATOM 2495 N N . LEU A 1 310 ? -23.356 21.801 17.816 1.00 63.56 310 LEU A N 1
ATOM 2496 C CA . LEU A 1 310 ? -22.638 22.572 16.808 1.00 63.56 310 LEU A CA 1
ATOM 2497 C C . LEU A 1 310 ? -23.529 23.618 16.124 1.00 63.56 310 LEU A C 1
ATOM 2499 O O . LEU A 1 310 ? -22.999 24.456 15.410 1.00 63.56 310 LEU A O 1
ATOM 2503 N N . THR A 1 311 ? -24.842 23.647 16.363 1.00 69.06 311 THR A N 1
ATOM 2504 C CA . THR A 1 311 ? -25.706 24.727 15.858 1.00 69.06 311 THR A CA 1
ATOM 2505 C C . THR A 1 311 ? -25.563 26.020 16.669 1.00 69.06 311 THR A C 1
ATOM 2507 O O . THR A 1 311 ? -25.878 27.106 16.181 1.00 69.06 311 THR A O 1
ATOM 2510 N N . GLN A 1 312 ? -25.016 25.947 17.888 1.00 71.06 312 GLN A N 1
ATOM 2511 C CA . GLN A 1 312 ? -24.782 27.123 18.720 1.00 71.06 312 GLN A CA 1
ATOM 2512 C C . GLN A 1 312 ? -23.463 27.799 18.338 1.00 71.06 312 GLN A C 1
ATOM 2514 O O . GLN A 1 312 ? -22.380 27.230 18.484 1.00 71.06 312 GLN A O 1
ATOM 2519 N N . LEU A 1 313 ? -23.543 29.067 17.923 1.00 70.56 313 LEU A N 1
ATOM 2520 C CA . LEU A 1 313 ? -22.406 29.876 17.460 1.00 70.56 313 LEU A CA 1
ATOM 2521 C C . LEU A 1 313 ? -21.218 29.889 18.446 1.00 70.56 313 LEU A C 1
ATOM 2523 O O . LEU A 1 313 ? -20.061 29.890 18.027 1.00 70.56 313 LEU A O 1
ATOM 2527 N N . LYS A 1 314 ? -21.485 29.832 19.759 1.00 71.94 314 LYS A N 1
ATOM 2528 C CA . LYS A 1 314 ? -20.447 29.744 20.806 1.00 71.94 314 LYS A CA 1
ATOM 2529 C C . LYS A 1 314 ? -19.574 28.485 20.692 1.00 71.94 314 LYS A C 1
ATOM 2531 O O . LYS A 1 314 ? -18.383 28.540 20.981 1.00 71.94 314 LYS A O 1
ATOM 2536 N N . ASN A 1 315 ? -20.137 27.375 20.218 1.00 65.06 315 ASN A N 1
ATOM 2537 C CA . ASN A 1 315 ? -19.415 26.121 20.008 1.00 65.06 315 ASN A CA 1
ATOM 2538 C C . ASN A 1 315 ? -18.598 26.165 18.704 1.00 65.06 315 ASN A C 1
ATOM 2540 O O . ASN A 1 315 ? -17.521 25.570 18.635 1.00 65.06 315 ASN A O 1
ATOM 2544 N N . TYR A 1 316 ? -19.050 26.941 17.708 1.00 66.25 316 TYR A N 1
ATOM 2545 C CA . TYR A 1 316 ? -18.259 27.277 16.520 1.00 66.25 316 TYR A CA 1
ATOM 2546 C C . TYR A 1 316 ? -17.059 28.158 16.863 1.00 66.25 316 TYR A C 1
ATOM 2548 O O . TYR A 1 316 ? -15.964 27.856 16.404 1.00 66.25 316 TYR A O 1
ATOM 2556 N N . LEU A 1 317 ? -17.237 29.181 17.707 1.00 67.81 317 LEU A N 1
ATOM 2557 C CA . LEU A 1 317 ? -16.175 30.107 18.126 1.00 67.81 317 LEU A CA 1
ATOM 2558 C C . LEU A 1 317 ? -14.949 29.387 18.703 1.00 67.81 317 LEU A C 1
ATOM 2560 O O . LEU A 1 317 ? -13.823 29.715 18.331 1.00 67.81 317 LEU A O 1
ATOM 2564 N N . GLY A 1 318 ? -15.152 28.360 19.534 1.00 63.69 318 GLY A N 1
ATOM 2565 C CA . GLY A 1 318 ? -14.052 27.536 20.047 1.00 63.69 318 GLY A CA 1
ATOM 2566 C C . GLY A 1 318 ? -13.304 26.781 18.940 1.00 63.69 318 GLY A C 1
ATOM 2567 O O . GLY A 1 318 ? -12.080 26.681 18.970 1.00 63.69 318 GLY A O 1
ATOM 2568 N N . ARG A 1 319 ? -14.016 26.310 17.908 1.00 63.12 319 ARG A N 1
ATOM 2569 C CA . ARG A 1 319 ? -13.422 25.644 16.739 1.00 63.12 319 ARG A CA 1
ATOM 2570 C C . ARG A 1 319 ? -12.709 26.633 15.816 1.00 63.12 319 ARG A C 1
ATOM 2572 O O . ARG A 1 319 ? -11.627 26.306 15.339 1.00 63.12 319 ARG A O 1
ATOM 2579 N N . THR A 1 320 ? -13.254 27.827 15.578 1.00 62.03 320 THR A N 1
ATOM 2580 C CA . THR A 1 320 ? -12.577 28.882 14.803 1.00 62.03 320 THR A CA 1
ATOM 2581 C C . THR A 1 320 ? -11.329 29.374 15.517 1.00 62.03 320 THR A C 1
ATOM 2583 O O . THR A 1 320 ? -10.317 29.579 14.858 1.00 62.03 320 THR A O 1
ATOM 2586 N N . GLN A 1 321 ? -11.354 29.489 16.848 1.00 64.31 321 GLN A N 1
ATOM 2587 C CA . GLN A 1 321 ? -10.153 29.745 17.645 1.00 64.31 321 GLN A CA 1
ATOM 2588 C C . GLN A 1 321 ? -9.128 28.625 17.454 1.00 64.31 321 GLN A C 1
ATOM 2590 O O . GLN A 1 321 ? -7.976 28.905 17.139 1.00 64.31 321 GLN A O 1
ATOM 2595 N N . TRP A 1 322 ? -9.541 27.360 17.548 1.00 57.00 322 TRP A N 1
ATOM 2596 C CA . TRP A 1 322 ? -8.646 26.216 17.343 1.00 57.00 322 TRP A CA 1
ATOM 2597 C C . TRP A 1 322 ? -8.043 26.162 15.930 1.00 57.00 322 TRP A C 1
ATOM 2599 O O . TRP A 1 322 ? -6.856 25.892 15.770 1.00 57.00 322 TRP A O 1
ATOM 2609 N N . GLN A 1 323 ? -8.839 26.461 14.901 1.00 56.12 323 GLN A N 1
ATOM 2610 C CA . GLN A 1 323 ? -8.386 26.542 13.507 1.00 56.12 323 GLN A CA 1
ATOM 2611 C C . GLN A 1 323 ? -7.459 27.740 13.274 1.00 56.12 323 GLN A C 1
ATOM 2613 O O . GLN A 1 323 ? -6.424 27.604 12.624 1.00 56.12 323 GLN A O 1
ATOM 2618 N N . TYR A 1 324 ? -7.773 28.893 13.869 1.00 59.25 324 TYR A N 1
ATOM 2619 C CA . TYR A 1 324 ? -6.904 30.065 13.871 1.00 59.25 324 TYR A CA 1
ATOM 2620 C C . TYR A 1 324 ? -5.547 29.739 14.507 1.00 59.25 324 TYR A C 1
ATOM 2622 O O . TYR A 1 324 ? -4.514 30.025 13.902 1.00 59.25 324 TYR A O 1
ATOM 2630 N N . TYR A 1 325 ? -5.529 29.054 15.655 1.00 57.03 325 TYR A N 1
ATOM 2631 C CA . TYR A 1 325 ? -4.290 28.602 16.290 1.00 57.03 325 TYR A CA 1
ATOM 2632 C C . TYR A 1 325 ? -3.530 27.590 15.431 1.00 57.03 325 TYR A C 1
ATOM 2634 O O . TYR A 1 325 ? -2.343 27.797 15.201 1.00 57.03 325 TYR A O 1
ATOM 2642 N N . LYS A 1 326 ? -4.197 26.571 14.870 1.00 48.62 326 LYS A N 1
ATOM 2643 C CA . LYS A 1 326 ? -3.587 25.623 13.915 1.00 48.62 326 LYS A CA 1
ATOM 2644 C C . LYS A 1 326 ? -2.914 26.316 12.730 1.00 48.62 326 LYS A C 1
ATOM 2646 O O . LYS A 1 326 ? -1.863 25.874 12.285 1.00 48.62 326 LYS A O 1
ATOM 2651 N N . SER A 1 327 ? -3.504 27.402 12.235 1.00 54.16 327 SER A N 1
ATOM 2652 C CA . SER A 1 327 ? -2.966 28.170 11.108 1.00 54.16 327 SER A CA 1
ATOM 2653 C C . SER A 1 327 ? -1.855 29.164 11.483 1.00 54.16 327 SER A C 1
ATOM 2655 O O . SER A 1 327 ? -1.245 29.743 10.585 1.00 54.16 327 SER A O 1
ATOM 2657 N N . ARG A 1 328 ? -1.595 29.407 12.782 1.00 47.69 328 ARG A N 1
ATOM 2658 C CA . ARG A 1 328 ? -0.708 30.496 13.245 1.00 47.69 328 ARG A CA 1
ATOM 2659 C C . ARG A 1 328 ? 0.324 30.143 14.321 1.00 47.69 328 ARG A C 1
ATOM 2661 O O . ARG A 1 328 ? 1.141 31.006 14.643 1.00 47.69 328 ARG A O 1
ATOM 2668 N N . THR A 1 329 ? 0.351 28.942 14.891 1.00 42.06 329 THR A N 1
ATOM 2669 C CA . THR A 1 329 ? 1.334 28.625 15.940 1.00 42.06 329 THR A CA 1
ATOM 2670 C C . THR A 1 329 ? 2.740 28.361 15.384 1.00 42.06 329 THR A C 1
ATOM 2672 O O . THR A 1 329 ? 3.039 27.287 14.871 1.00 42.06 329 THR A O 1
ATOM 2675 N N . ARG A 1 330 ? 3.646 29.333 15.578 1.00 49.62 330 ARG A N 1
ATOM 2676 C CA . ARG A 1 330 ? 5.065 29.051 15.877 1.00 49.62 330 ARG A CA 1
ATOM 2677 C C . ARG A 1 330 ? 5.173 28.494 17.306 1.00 49.62 330 ARG A C 1
ATOM 2679 O O . ARG A 1 330 ? 4.264 28.692 18.103 1.00 49.62 330 ARG A O 1
ATOM 2686 N N . VAL A 1 331 ? 6.265 27.787 17.596 1.00 50.53 331 VAL A N 1
ATOM 2687 C CA . VAL A 1 331 ? 6.472 26.819 18.699 1.00 50.53 331 VAL A CA 1
ATOM 2688 C C . VAL A 1 331 ? 6.129 27.307 20.128 1.00 50.53 331 VAL A C 1
ATOM 2690 O O . VAL A 1 331 ? 5.778 26.488 20.972 1.00 50.53 331 VAL A O 1
ATOM 2693 N N . GLU A 1 332 ? 6.148 28.606 20.425 1.00 47.75 332 GLU A N 1
ATOM 2694 C CA . GLU A 1 332 ? 6.203 29.100 21.816 1.00 47.75 332 GLU A CA 1
ATOM 2695 C C . GLU A 1 332 ? 4.902 29.160 22.665 1.00 47.75 332 GLU A C 1
ATOM 2697 O O . GLU A 1 332 ? 5.030 29.079 23.884 1.00 47.75 332 GLU A O 1
ATOM 2702 N N . PRO A 1 333 ? 3.644 29.245 22.172 1.00 49.09 333 PRO A N 1
ATOM 2703 C CA . PRO A 1 333 ? 2.501 29.478 23.066 1.00 49.09 333 PRO A CA 1
ATOM 2704 C C . PRO A 1 333 ? 1.751 28.205 23.508 1.00 49.09 333 PRO A C 1
ATOM 2706 O O . PRO A 1 333 ? 0.640 28.309 24.029 1.00 49.09 333 PRO A O 1
ATOM 2709 N N . ARG A 1 334 ? 2.319 26.999 23.339 1.00 45.62 334 ARG A N 1
ATOM 2710 C CA . ARG A 1 334 ? 1.653 25.734 23.736 1.00 45.62 334 ARG A CA 1
ATOM 2711 C C . ARG A 1 334 ? 1.374 25.621 25.244 1.00 45.62 334 ARG A C 1
ATOM 2713 O O . ARG A 1 334 ? 0.425 24.944 25.621 1.00 45.62 334 ARG A O 1
ATOM 2720 N N . ALA A 1 335 ? 2.114 26.336 26.093 1.00 44.75 335 ALA A N 1
ATOM 2721 C CA . ALA A 1 335 ? 1.973 26.266 27.551 1.00 44.75 335 ALA A CA 1
ATOM 2722 C C . ALA A 1 335 ? 0.640 26.818 28.107 1.00 44.75 335 ALA A C 1
ATOM 2724 O O . ALA A 1 335 ? 0.321 26.573 29.263 1.00 44.75 335 ALA A O 1
ATOM 2725 N N . ARG A 1 336 ? -0.164 27.545 27.314 1.00 47.25 336 ARG A N 1
ATOM 2726 C CA . ARG A 1 336 ? -1.472 28.073 27.762 1.00 47.25 336 ARG A CA 1
ATOM 2727 C C . ARG A 1 336 ? -2.651 27.114 27.561 1.00 47.25 336 ARG A C 1
ATOM 2729 O O . ARG A 1 336 ? -3.767 27.473 27.920 1.00 47.25 336 ARG A O 1
ATOM 2736 N N . LEU A 1 337 ? -2.434 25.949 26.946 1.00 45.19 337 LEU A N 1
ATOM 2737 C CA . LEU A 1 337 ? -3.510 25.041 26.522 1.00 45.19 337 LEU A CA 1
ATOM 2738 C C . LEU A 1 337 ? -3.647 23.770 27.374 1.00 45.19 337 LEU A C 1
ATOM 2740 O O . LEU A 1 337 ? -4.512 22.955 27.070 1.00 45.19 337 LEU A O 1
ATOM 2744 N N . VAL A 1 338 ? -2.839 23.610 28.425 1.00 34.94 338 VAL A N 1
ATOM 2745 C CA . VAL A 1 338 ? -3.000 22.533 29.413 1.00 34.94 338 VAL A CA 1
ATOM 2746 C C . VAL A 1 338 ? -3.599 23.139 30.683 1.00 34.94 338 VAL A C 1
ATOM 2748 O O . VAL A 1 338 ? -2.869 23.606 31.554 1.00 34.94 338 VAL A O 1
ATOM 2751 N N . ILE A 1 339 ? -4.931 23.194 30.733 1.00 34.75 339 ILE A N 1
ATOM 2752 C CA . ILE A 1 339 ? -5.734 23.237 31.965 1.00 34.75 339 ILE A CA 1
ATOM 2753 C C . ILE A 1 339 ? -6.871 22.244 31.776 1.00 34.75 339 ILE A C 1
ATOM 2755 O O . ILE A 1 339 ? -7.525 22.328 30.707 1.00 34.75 339 ILE A O 1
#

Solvent-accessible surface area (backbone atoms only — not comparable to full-atom values): 20015 Å² total; per-residue (Å²): 143,84,84,84,84,82,85,80,87,82,89,71,81,69,57,71,67,62,57,52,54,51,51,50,50,51,52,51,50,50,49,52,49,40,55,68,71,66,48,81,80,75,71,75,79,86,53,72,41,81,41,52,44,50,31,75,86,70,82,85,54,39,40,73,67,26,55,54,50,48,54,56,35,72,76,41,57,81,81,48,54,42,65,58,46,45,26,48,27,49,74,67,81,52,42,38,43,70,63,28,55,52,51,46,52,40,28,39,74,55,62,36,51,64,60,28,38,52,54,28,56,77,69,73,42,92,68,62,59,59,72,66,38,46,44,78,43,42,88,82,58,88,63,78,58,43,41,55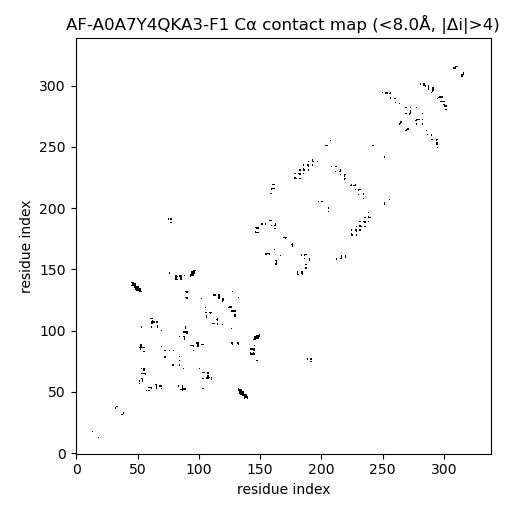,66,58,92,62,88,62,25,81,75,44,85,46,50,83,60,57,44,82,77,75,79,88,61,91,47,69,65,63,45,51,50,52,45,52,39,49,28,44,51,55,48,29,46,57,36,39,63,76,39,54,93,73,54,50,74,68,53,51,53,53,53,48,52,53,41,51,50,38,40,48,25,54,76,70,66,38,60,69,62,25,39,54,49,40,52,53,51,28,50,44,44,74,63,68,68,63,92,89,63,59,68,69,61,64,30,48,51,57,38,50,49,55,53,50,51,44,67,73,28,69,67,40,51,32,34,77,70,69,76,39,57,70,70,61,54,50,52,54,52,34,50,42,38,32,70,48,69,67,40,91,59,62,73,90,72,52,72,79,76,81,60,72,86,42,66,73,56,43,50,56,49,52,50,51,51,50,45,73,76,64,70,66,89,79,70,64,81,79,73,81,127

Mean predicted aligned error: 12.36 Å

Foldseek 3Di:
DDDPDPDDDDPPPDDVVVVVVVVVVVVVVVVVVCVVPVPPPPPVPFDWDKDFQLCQVRPPWQAPVSLVVLVVCLLPVVVDDLVSQVSQPQQPPLENEPLSNVQSVLRHVPRDLVVSVVVCVVVVHDYHDNCSSIDIDTPPDDHRRRQYDYQHPCLCVALAVLSNDDQPPDDPDPVVVVLSSLLNRLSSLLRSLCVVCVVPDDPLRVVVLVVLSVVLNVCVVVVVSVVNSVSSVVSSCCSNVVDDPPDDVLVVLVVQLVVLVVCLCVDPQVVCVVVVNHDPQVSQVSSQVSCCVRNVDRDDPVPDDDDPPPVDVVVVVVVVVVVVCVVDDDDPPPVVPDD

pLDDT: mean 84.68, std 15.15, range [34.75, 97.5]

Secondary structure (DSSP, 8-state):
---------------HHHHHHHHHHHHHHHHHHHHHHTS---------EEEETT-SSSSSS--HHHHHHHHHHHHSGGGS-HHHHHHH-SS-SSEESHHHHHHHHHHHHHSSHHHHHHHHHHTT-----TTTTEEEE-TTS--PPPEE-S--TTGGG-S-HHHHSPPPPPPS-HHHHHHHHHHHHHHHHHHHHHHHHGGG--HHHHHHHHHHHHHHHHHHHTT-HHHHHHHHHHHHHHHHHS--TT--HHHHHHHHHHHHHHHHHHSHHHHHHHTTSS-HHHHHHHHHHHHHHHH-----GGGSPPPP-TTSHHHHHHHHHHHHHHHH--SGGGGGS--

Sequence (339 aa):
MFKLNILSRCNRVMPKWLSRTVLFLAVTLLLVFAYRWVLPLYRVGVRSQLIMLGDFNSDKRWDQQDRELMKALLANPFQRSAKDCLKADLNSDGRLDAEDAAILEQLVASGDPYEAENKAFDAGIPFPRPRELYRYVSPQDYVNRPLFALPYAAAKQSPLDCLNQPKPPATDSPYARQLAEEIYNEAVRFDLAYHARLPQLTQLEQTYCRGKIEDCNQFYAAGMSYDLLLELIGLVEDAESLTTRGQDEFVSKTLFLRDHLRDLLDSPQYADFKAGRVTAPEILKAIERYLKQDLGLEVTIEKLGPPRDLTQLKNYLGRTQWQYYKSRTRVEPRARLVI

Radius of gyration: 31.05 Å; Cα contacts (8 Å, |Δi|>4): 291; chains: 1; bounding box: 68×99×68 Å